Protein AF-A0A1G7NCF3-F1 (afdb_monomer_lite)

Foldseek 3Di:
DPPVVVVVVVVVVVVVVVVVVVVVVCVVVPDPPFKKWFWADKDWFDDPPPPFTKMKTKTFPTPDFADQLKWKDQPQWTFGFHDKAFDQAADPGPRDHDPDDGIIITMTRHHRVVVRVSNPDRVDGMMGIGHNVRPQPPDGSPWDKTKDFDPDQKFAAQPDPPWDWDADFQKIKTKGQIHCPRHVVRVPAGIKIKIFGLWFWKFKFQDAPVCLCVSNDQCRVPGPDARTKIWIDTDPPPVPDPTDIDGHNGDAATWIWGHHHRIIMITRGNDMDIDGPDPPPDDDDDDD

Secondary structure (DSSP, 8-state):
-THHHHHHHHHHHHHHHHHHHHHHHHGGGS-----EEEEEEEEEEPP-SS-S-EEEEEEES-SS---TT-EEEETTEEEEEEEEE--SS--TTT-PPP-STT-EEEEESS-GGGTTTGGG-TTS-EEEEE-GGGS-TT--TTSPPEEEE--SS--B-TT----EEEEETTEEEEEE-B-TTT-GGGTT---EEEEEETB-EEEEE---HHHHHTT-STTTTTSS-TT-EEEEES---GGG--SPPEE-S--B-EEEEEE-SS-EEEEEESEEEEEEP-----------

Organism: NCBI:txid282683

Structure (mmCIF, N/CA/C/O backbone):
data_AF-A0A1G7NCF3-F1
#
_entry.id   AF-A0A1G7NCF3-F1
#
loop_
_atom_site.group_PDB
_atom_site.id
_atom_site.type_symbol
_atom_site.label_atom_id
_atom_site.label_alt_id
_atom_site.label_comp_id
_atom_site.label_asym_id
_atom_site.label_entity_id
_atom_site.label_seq_id
_atom_site.pdbx_PDB_ins_code
_atom_site.Cartn_x
_atom_site.Cartn_y
_atom_site.Cartn_z
_atom_site.occupancy
_atom_site.B_iso_or_equiv
_atom_site.auth_seq_id
_atom_site.auth_comp_id
_atom_site.auth_asym_id
_atom_site.auth_atom_id
_atom_site.pdbx_PDB_model_num
ATOM 1 N N . MET A 1 1 ? -32.215 36.787 10.979 1.00 43.94 1 MET A N 1
ATOM 2 C CA . MET A 1 1 ? -30.735 36.720 11.041 1.00 43.94 1 MET A CA 1
ATOM 3 C C . MET A 1 1 ? -30.129 35.327 10.797 1.00 43.94 1 MET A C 1
ATOM 5 O O . MET A 1 1 ? -28.939 35.265 10.541 1.00 43.94 1 MET A O 1
ATOM 9 N N . LEU A 1 2 ? -30.889 34.220 10.765 1.00 39.19 2 LEU A N 1
ATOM 10 C CA . LEU A 1 2 ? -30.322 32.858 10.625 1.00 39.19 2 LEU A CA 1
ATOM 11 C C . LEU A 1 2 ? -29.989 32.383 9.189 1.00 39.19 2 LEU A C 1
ATOM 13 O O . LEU A 1 2 ? -29.266 31.408 9.030 1.00 39.19 2 LEU A O 1
ATOM 17 N N . ARG A 1 3 ? -30.451 33.065 8.127 1.00 35.56 3 ARG A N 1
ATOM 18 C CA . ARG A 1 3 ? -30.188 32.649 6.726 1.00 35.56 3 ARG A CA 1
ATOM 19 C C . ARG A 1 3 ? -28.856 33.148 6.140 1.00 35.56 3 ARG A C 1
ATOM 21 O O . ARG A 1 3 ? -28.442 32.659 5.093 1.00 35.56 3 ARG A O 1
ATOM 28 N N . GLY A 1 4 ? -28.187 34.103 6.794 1.00 30.59 4 GLY A N 1
ATOM 29 C CA . GLY A 1 4 ? -26.900 34.651 6.336 1.00 30.59 4 GLY A CA 1
ATOM 30 C C . GLY A 1 4 ? -25.704 33.751 6.669 1.00 30.59 4 GLY A C 1
ATOM 31 O O . GLY A 1 4 ? -24.820 33.567 5.838 1.00 30.59 4 GLY A O 1
ATOM 32 N N . ALA A 1 5 ? -25.723 33.114 7.844 1.00 38.53 5 ALA A N 1
ATOM 33 C CA . ALA A 1 5 ? -24.622 32.277 8.325 1.00 38.53 5 ALA A CA 1
ATOM 34 C C . ALA A 1 5 ? -24.473 30.957 7.540 1.00 38.53 5 ALA A C 1
ATOM 36 O O . ALA A 1 5 ? -23.356 30.538 7.245 1.00 38.53 5 ALA A O 1
ATOM 37 N N . GLN A 1 6 ? -25.582 30.333 7.118 1.00 38.56 6 GLN A N 1
ATOM 38 C CA . GLN A 1 6 ? -25.538 29.088 6.332 1.00 38.56 6 GLN A CA 1
ATOM 39 C C . GLN A 1 6 ? -24.968 29.281 4.919 1.00 38.56 6 GLN A C 1
ATOM 41 O O . GLN A 1 6 ? -24.254 28.408 4.432 1.00 38.56 6 GLN A O 1
ATOM 46 N N . LYS A 1 7 ? -25.227 30.423 4.264 1.00 36.12 7 LYS A N 1
ATOM 47 C CA . LYS A 1 7 ? -24.647 30.709 2.940 1.00 36.12 7 LYS A CA 1
ATOM 48 C C . LYS A 1 7 ? -23.144 30.984 3.016 1.00 36.12 7 LYS A C 1
ATOM 50 O O . LYS A 1 7 ? -22.417 30.533 2.136 1.00 36.12 7 LYS A O 1
ATOM 55 N N . SER A 1 8 ? -22.683 31.646 4.079 1.00 35.19 8 SER A N 1
ATOM 56 C CA . SER A 1 8 ? -21.254 31.914 4.289 1.00 35.19 8 SER A CA 1
ATOM 57 C C . SER A 1 8 ? -20.467 30.620 4.523 1.00 35.19 8 SER A C 1
ATOM 59 O O . SER A 1 8 ? -19.478 30.378 3.839 1.00 35.19 8 SER A O 1
ATOM 61 N N . ALA A 1 9 ? -20.974 29.718 5.372 1.00 41.31 9 ALA A N 1
ATOM 62 C CA . ALA A 1 9 ? -20.328 28.430 5.646 1.00 41.31 9 ALA A CA 1
ATOM 63 C C . ALA A 1 9 ? -20.269 27.495 4.418 1.00 41.31 9 ALA A C 1
ATOM 65 O O . ALA A 1 9 ? -19.329 26.715 4.262 1.00 41.31 9 ALA A O 1
ATOM 66 N N . MET A 1 10 ? -21.260 27.570 3.521 1.00 31.89 10 MET A N 1
ATOM 67 C CA . MET A 1 10 ? -21.311 26.753 2.301 1.00 31.89 10 MET A CA 1
ATOM 68 C C . MET A 1 10 ? -20.373 27.286 1.200 1.00 31.89 10 MET A C 1
ATOM 70 O O . MET A 1 10 ? -19.747 26.498 0.485 1.00 31.89 10 MET A O 1
ATOM 74 N N . MET A 1 11 ? -20.212 28.613 1.100 1.00 28.92 11 MET A N 1
ATOM 75 C CA . MET A 1 11 ? -19.228 29.253 0.212 1.00 28.92 11 MET A CA 1
ATOM 76 C C . MET A 1 11 ? -17.787 29.035 0.687 1.00 28.92 11 MET A C 1
ATOM 78 O O . MET A 1 11 ? -16.897 28.839 -0.138 1.00 28.92 11 MET A O 1
ATOM 82 N N . GLU A 1 12 ? -17.559 29.010 1.998 1.00 31.75 12 GLU A N 1
ATOM 83 C CA . GLU A 1 12 ? -16.240 28.790 2.597 1.00 31.75 12 GLU A CA 1
ATOM 84 C C . GLU A 1 12 ? -15.793 27.322 2.482 1.00 31.75 12 GLU A C 1
ATOM 86 O O . GLU A 1 12 ? -14.661 27.054 2.079 1.00 31.75 12 GLU A O 1
ATOM 91 N N . LYS A 1 13 ? -16.712 26.355 2.655 1.00 38.84 13 LYS A N 1
ATOM 92 C CA . LYS A 1 13 ? -16.463 24.937 2.318 1.00 38.84 13 LYS A CA 1
ATOM 93 C C . LYS A 1 13 ? -16.136 24.725 0.839 1.00 38.84 13 LYS A C 1
ATOM 95 O O . LYS A 1 13 ? -15.243 23.943 0.524 1.00 38.84 13 LYS A O 1
ATOM 100 N N . SER A 1 14 ? -16.834 25.419 -0.061 1.00 32.19 14 SER A N 1
ATOM 101 C CA . SER A 1 14 ? -16.606 25.293 -1.509 1.00 32.19 14 SER A CA 1
ATOM 102 C C . SER A 1 14 ? -15.279 25.925 -1.943 1.00 32.19 14 SER A C 1
ATOM 104 O O . SER A 1 14 ? -14.591 25.375 -2.799 1.00 32.19 14 SER A O 1
ATOM 106 N N . ARG A 1 15 ? -14.875 27.040 -1.315 1.00 30.92 15 ARG A N 1
ATOM 107 C CA . ARG A 1 15 ? -13.564 27.668 -1.537 1.00 30.92 15 ARG A CA 1
ATOM 108 C C . ARG A 1 15 ? -12.417 26.809 -1.009 1.00 30.92 15 ARG A C 1
ATOM 110 O O . ARG A 1 15 ? -11.453 26.613 -1.739 1.00 30.92 15 ARG A O 1
ATOM 117 N N . ASN A 1 16 ? -12.549 26.219 0.179 1.00 36.06 16 ASN A N 1
ATOM 118 C CA . ASN A 1 16 ? -11.533 25.304 0.710 1.00 36.06 16 ASN A CA 1
ATOM 119 C C . ASN A 1 16 ? -11.438 23.996 -0.097 1.00 36.06 16 ASN A C 1
ATOM 121 O O . ASN A 1 16 ? -10.342 23.468 -0.255 1.00 36.06 16 ASN A O 1
ATOM 125 N N . CYS A 1 17 ? -12.545 23.511 -0.681 1.00 33.38 17 CYS A N 1
ATOM 126 C CA . CYS A 1 17 ? -12.510 22.387 -1.626 1.00 33.38 17 CYS A CA 1
ATOM 127 C C . CYS A 1 17 ? -11.769 22.740 -2.921 1.00 33.38 17 CYS A C 1
ATOM 129 O O . CYS A 1 17 ? -10.953 21.944 -3.374 1.00 33.38 17 CYS A O 1
ATOM 131 N N . LEU A 1 18 ? -12.011 23.926 -3.497 1.00 28.83 18 LEU A N 1
ATOM 132 C CA . LEU A 1 18 ? -11.279 24.365 -4.688 1.00 28.83 18 LEU A CA 1
ATOM 133 C C . LEU A 1 18 ? -9.786 24.533 -4.397 1.00 28.83 18 LEU A C 1
ATOM 135 O O . LEU A 1 18 ? -8.981 24.081 -5.194 1.00 28.83 18 LEU A O 1
ATOM 139 N N . PHE A 1 19 ? -9.411 25.122 -3.259 1.00 30.42 19 PHE A N 1
ATOM 140 C CA . PHE A 1 19 ? -8.004 25.299 -2.883 1.00 30.42 19 PHE A CA 1
ATOM 141 C C . PHE A 1 19 ? -7.287 23.976 -2.579 1.00 30.42 19 PHE A C 1
ATOM 143 O O . PHE A 1 19 ? -6.120 23.841 -2.923 1.00 30.42 19 PHE A O 1
ATOM 150 N N . SER A 1 20 ? -7.971 22.987 -1.995 1.00 37.62 20 SER A N 1
ATOM 151 C CA . SER A 1 20 ? -7.401 21.654 -1.749 1.00 37.62 20 SER A CA 1
ATOM 152 C C . SER A 1 20 ? -7.240 20.845 -3.041 1.00 37.62 20 SER A C 1
ATOM 154 O O . SER A 1 20 ? -6.200 20.221 -3.237 1.00 37.62 20 SER A O 1
ATOM 156 N N . TRP A 1 21 ? -8.203 20.925 -3.967 1.00 33.28 21 TRP A N 1
ATOM 157 C CA . TRP A 1 21 ? -8.067 20.315 -5.295 1.00 33.28 21 TRP A CA 1
ATOM 158 C C . TRP A 1 21 ? -6.940 20.983 -6.092 1.00 33.28 21 TRP A C 1
ATOM 160 O O . TRP A 1 21 ? -6.072 20.295 -6.621 1.00 33.28 21 TRP A O 1
ATOM 170 N N . LEU A 1 22 ? -6.880 22.321 -6.073 1.00 27.12 22 LEU A N 1
ATOM 171 C CA . LEU A 1 22 ? -5.817 23.083 -6.724 1.00 27.12 22 LEU A CA 1
ATOM 172 C C . LEU A 1 22 ? -4.447 22.828 -6.081 1.00 27.12 22 LEU A C 1
ATOM 174 O O . LEU A 1 22 ? -3.469 22.809 -6.801 1.00 27.12 22 LEU A O 1
ATOM 178 N N . ALA A 1 23 ? -4.333 22.589 -4.772 1.00 32.31 23 ALA A N 1
ATOM 179 C CA . ALA A 1 23 ? -3.052 22.271 -4.128 1.00 32.31 23 ALA A CA 1
ATOM 180 C C . ALA A 1 23 ? -2.526 20.873 -4.509 1.00 32.31 23 ALA A C 1
ATOM 182 O O . ALA A 1 23 ? -1.333 20.723 -4.770 1.00 32.31 23 ALA A O 1
ATOM 183 N N . VAL A 1 24 ? -3.416 19.879 -4.643 1.00 35.50 24 VAL A N 1
ATOM 184 C CA . VAL A 1 24 ? -3.085 18.544 -5.188 1.00 35.50 24 VAL A CA 1
ATOM 185 C C . VAL A 1 24 ? -2.716 18.620 -6.677 1.00 35.50 24 VAL A C 1
ATOM 187 O O . VAL A 1 24 ? -1.961 17.791 -7.187 1.00 35.50 24 VAL A O 1
ATOM 190 N N . GLU A 1 25 ? -3.221 19.619 -7.399 1.00 29.97 25 GLU A N 1
ATOM 191 C CA . GLU A 1 25 ? -2.912 19.839 -8.814 1.00 29.97 25 GLU A CA 1
ATOM 192 C C . GLU A 1 25 ? -1.689 20.743 -9.044 1.00 29.97 25 GLU A C 1
ATOM 194 O O . GLU A 1 25 ? -0.954 20.541 -10.007 1.00 29.97 25 GLU A O 1
ATOM 199 N N . ILE A 1 26 ? -1.409 21.681 -8.136 1.00 31.44 26 ILE A N 1
ATOM 200 C CA . ILE A 1 26 ? -0.276 22.615 -8.189 1.00 31.44 26 ILE A CA 1
ATOM 201 C C . ILE A 1 26 ? 1.004 21.963 -7.646 1.00 31.44 26 ILE A C 1
ATOM 203 O O . ILE A 1 26 ? 2.079 22.259 -8.166 1.00 31.44 26 ILE A O 1
ATOM 207 N N . SER A 1 27 ? 0.939 21.007 -6.705 1.00 34.53 27 SER A N 1
ATOM 208 C CA . SER A 1 27 ? 2.134 20.228 -6.316 1.00 34.53 27 SER A CA 1
ATOM 209 C C . SER A 1 27 ? 2.617 19.281 -7.428 1.00 34.53 27 SER A C 1
ATOM 211 O O . SER A 1 27 ? 3.794 18.928 -7.478 1.00 34.53 27 SER A O 1
ATOM 213 N N . LYS A 1 28 ? 1.765 18.968 -8.420 1.00 39.03 28 LYS A N 1
ATOM 214 C CA . LYS A 1 28 ? 2.183 18.329 -9.685 1.00 39.03 28 LYS A CA 1
ATOM 215 C C . LYS A 1 28 ? 2.996 19.271 -10.591 1.00 39.03 28 LYS A C 1
ATOM 217 O O . LYS A 1 28 ? 3.478 18.824 -11.630 1.00 39.03 28 LYS A O 1
ATOM 222 N N . GLY A 1 29 ? 3.129 20.550 -10.232 1.00 25.66 29 GLY A N 1
ATOM 223 C CA . GLY A 1 29 ? 3.719 21.618 -11.042 1.00 25.66 29 GLY A CA 1
ATOM 224 C C . GLY A 1 29 ? 5.241 21.778 -10.954 1.00 25.66 29 GLY A C 1
ATOM 225 O O . GLY A 1 29 ? 5.806 22.444 -11.813 1.00 25.66 29 GLY A O 1
ATOM 226 N N . SER A 1 30 ? 5.920 21.129 -10.003 1.00 31.22 30 SER A N 1
ATOM 227 C CA . SER A 1 30 ? 7.396 21.071 -9.951 1.00 31.22 30 SER A CA 1
ATOM 228 C C . SER A 1 30 ? 7.899 19.674 -10.314 1.00 31.22 30 SER A C 1
ATOM 230 O O . SER A 1 30 ? 8.674 19.054 -9.594 1.00 31.22 30 SER A O 1
ATOM 232 N N . ARG A 1 31 ? 7.411 19.137 -11.435 1.00 44.91 31 ARG A N 1
ATOM 233 C CA . ARG A 1 31 ? 7.888 17.870 -11.992 1.00 44.91 31 ARG A CA 1
ATOM 234 C C . ARG A 1 31 ? 9.162 18.120 -12.797 1.00 44.91 31 ARG A C 1
ATOM 236 O O . ARG A 1 31 ? 9.086 18.633 -13.909 1.00 44.91 31 ARG A O 1
ATOM 243 N N . MET A 1 32 ? 10.307 17.620 -12.329 1.00 43.03 32 MET A N 1
ATOM 244 C CA . MET A 1 32 ? 11.139 16.882 -13.285 1.00 43.03 32 MET A CA 1
ATOM 245 C C . MET A 1 32 ? 10.225 15.786 -13.829 1.00 43.03 32 MET A C 1
ATOM 247 O O . MET A 1 32 ? 9.686 15.000 -13.054 1.00 43.03 32 MET A O 1
ATOM 251 N N . HIS A 1 33 ? 9.892 15.848 -15.117 1.00 58.00 33 HIS A N 1
ATOM 252 C CA . HIS A 1 33 ? 8.899 14.958 -15.706 1.00 58.00 33 HIS A CA 1
ATOM 253 C C . HIS A 1 33 ? 9.302 13.505 -15.465 1.00 58.00 33 HIS A C 1
ATOM 255 O O . HIS A 1 33 ? 10.274 13.038 -16.054 1.00 58.00 33 HIS A O 1
ATOM 261 N N . GLU A 1 34 ? 8.542 12.817 -14.608 1.00 68.56 34 GLU A N 1
ATOM 262 C CA . GLU A 1 34 ? 8.751 11.403 -14.322 1.00 68.56 34 GLU A CA 1
ATOM 263 C C . GLU A 1 34 ? 8.826 10.630 -15.651 1.00 68.56 34 GLU A C 1
ATOM 265 O O . GLU A 1 34 ? 7.978 10.846 -16.539 1.00 68.56 34 GLU A O 1
ATOM 270 N N . PRO A 1 35 ? 9.867 9.800 -15.842 1.00 81.94 35 PRO A N 1
ATOM 271 C CA . PRO A 1 35 ? 10.015 8.996 -17.040 1.00 81.94 35 PRO A CA 1
ATOM 272 C C . PRO A 1 35 ? 8.762 8.161 -17.280 1.00 81.94 35 PRO A C 1
ATOM 274 O O . PRO A 1 35 ? 8.239 7.537 -16.358 1.00 81.94 35 PRO A O 1
ATOM 277 N N . LYS A 1 36 ? 8.262 8.169 -18.515 1.00 85.12 36 LYS A N 1
ATOM 278 C CA . LYS A 1 36 ? 7.046 7.446 -18.879 1.00 85.12 36 LYS A CA 1
ATOM 279 C C . LYS A 1 36 ? 7.107 6.895 -20.291 1.00 85.12 36 LYS A C 1
ATOM 281 O O . LYS A 1 36 ? 7.799 7.439 -21.150 1.00 85.12 36 LYS A O 1
ATOM 286 N N . GLY A 1 37 ? 6.327 5.853 -20.529 1.00 84.31 37 GLY A N 1
ATOM 287 C CA . GLY A 1 37 ? 6.160 5.203 -21.822 1.00 84.31 37 GLY A CA 1
ATOM 288 C C . GLY A 1 37 ? 4.806 4.528 -21.905 1.00 84.31 37 GLY A C 1
ATOM 289 O O . GLY A 1 37 ? 4.140 4.342 -20.891 1.00 84.31 37 GLY A O 1
ATOM 290 N N . ARG A 1 38 ? 4.383 4.159 -23.105 1.00 83.94 38 ARG A N 1
ATOM 291 C CA . ARG A 1 38 ? 3.155 3.405 -23.317 1.00 83.94 38 ARG A CA 1
ATOM 292 C C . ARG A 1 38 ? 3.487 1.924 -23.467 1.00 83.94 38 ARG A C 1
ATOM 294 O O . ARG A 1 38 ? 4.233 1.530 -24.354 1.00 83.94 38 ARG A O 1
ATOM 301 N N . LEU A 1 39 ? 2.922 1.105 -22.591 1.00 84.75 39 LEU A N 1
ATOM 302 C CA . LEU A 1 39 ? 2.973 -0.347 -22.659 1.00 84.75 39 LEU A CA 1
ATOM 303 C C . LEU A 1 39 ? 2.049 -0.834 -23.783 1.00 84.75 39 LEU A C 1
ATOM 305 O O . LEU A 1 39 ? 0.881 -0.463 -23.856 1.00 84.75 39 LEU A O 1
ATOM 309 N N . THR A 1 40 ? 2.598 -1.639 -24.682 1.00 78.00 40 THR A N 1
ATOM 310 C CA . THR A 1 40 ? 1.921 -2.093 -25.907 1.00 78.00 40 THR A CA 1
ATOM 311 C C . THR A 1 40 ? 1.650 -3.587 -25.896 1.00 78.00 40 THR A C 1
ATOM 313 O O . THR A 1 40 ? 0.602 -4.009 -26.374 1.00 78.00 40 THR A O 1
ATOM 316 N N . ASP A 1 41 ? 2.559 -4.378 -25.326 1.00 76.94 41 ASP A N 1
ATOM 317 C CA . ASP A 1 41 ? 2.433 -5.832 -25.269 1.00 76.94 41 ASP A CA 1
ATOM 318 C C . ASP A 1 41 ? 3.282 -6.438 -24.141 1.00 76.94 41 ASP A C 1
ATOM 320 O O . ASP A 1 41 ? 4.185 -5.782 -23.608 1.00 76.94 41 ASP A O 1
ATOM 324 N N . ILE A 1 42 ? 2.985 -7.687 -23.772 1.00 81.62 42 ILE A N 1
ATOM 325 C CA . ILE A 1 42 ? 3.700 -8.450 -22.745 1.00 81.62 42 ILE A CA 1
ATOM 326 C C . ILE A 1 42 ? 3.875 -9.903 -23.191 1.00 81.62 42 ILE A C 1
ATOM 328 O O . ILE A 1 42 ? 2.900 -10.620 -23.425 1.00 81.62 42 ILE A O 1
ATOM 332 N N . PHE A 1 43 ? 5.119 -10.376 -23.198 1.00 79.44 43 PHE A N 1
ATOM 333 C CA . PHE A 1 43 ? 5.481 -11.735 -23.598 1.00 79.44 43 PHE A CA 1
ATOM 334 C C . PHE A 1 43 ? 6.175 -12.494 -22.471 1.00 79.44 43 PHE A C 1
ATOM 336 O O . PHE A 1 43 ? 6.865 -11.904 -21.647 1.00 79.44 43 PHE A O 1
ATOM 343 N N . SER A 1 44 ? 6.029 -13.817 -22.464 1.00 79.44 44 SER A N 1
ATOM 344 C CA . SER A 1 44 ? 6.836 -14.713 -21.633 1.00 79.44 44 SER A CA 1
ATOM 345 C C . SER A 1 44 ? 8.096 -15.119 -22.387 1.00 79.44 44 SER A C 1
ATOM 347 O O . SER A 1 44 ? 7.989 -15.562 -23.534 1.00 79.44 44 SER A O 1
ATOM 349 N N . LEU A 1 45 ? 9.258 -15.048 -21.743 1.00 71.75 45 LEU A N 1
ATOM 350 C CA . LEU A 1 45 ? 10.461 -15.699 -22.250 1.00 71.75 45 LEU A CA 1
ATOM 351 C C . LEU A 1 45 ? 10.607 -17.114 -21.684 1.00 71.75 45 LEU A C 1
ATOM 353 O O . LEU A 1 45 ? 10.158 -17.385 -20.565 1.00 71.75 45 LEU A O 1
ATOM 357 N N . PRO A 1 46 ? 11.234 -18.032 -22.442 1.00 65.06 46 PRO A N 1
ATOM 358 C CA . PRO A 1 46 ? 11.689 -19.297 -21.889 1.00 65.06 46 PRO A CA 1
ATOM 359 C C . PRO A 1 46 ? 12.654 -19.017 -20.736 1.00 65.06 46 PRO A C 1
ATOM 361 O O . PRO A 1 46 ? 13.496 -18.131 -20.839 1.00 65.06 46 PRO A O 1
ATOM 364 N N . ASN A 1 47 ? 12.528 -19.781 -19.654 1.00 62.41 47 ASN A N 1
ATOM 365 C CA . ASN A 1 47 ? 13.398 -19.663 -18.488 1.00 62.41 47 ASN A CA 1
ATOM 366 C C . ASN A 1 47 ? 14.865 -19.832 -18.933 1.00 62.41 47 ASN A C 1
ATOM 368 O O . ASN A 1 47 ? 15.204 -20.847 -19.542 1.00 62.41 47 ASN A O 1
ATOM 372 N N . ASP A 1 48 ? 15.725 -18.857 -18.647 1.00 59.38 48 ASP A N 1
ATOM 373 C CA . ASP A 1 48 ? 17.133 -18.817 -19.084 1.00 59.38 48 ASP A CA 1
ATOM 374 C C . ASP A 1 48 ? 18.053 -19.778 -18.301 1.00 59.38 48 ASP A C 1
ATOM 376 O O . ASP A 1 48 ? 19.277 -19.707 -18.388 1.00 59.38 48 ASP A O 1
ATOM 380 N N . GLY A 1 49 ? 17.463 -20.696 -17.531 1.00 55.56 49 GLY A N 1
ATOM 381 C CA . GLY A 1 49 ? 18.164 -21.604 -16.628 1.00 55.56 49 GLY A CA 1
ATOM 382 C C . GLY A 1 49 ? 18.356 -21.045 -15.215 1.00 55.56 49 GLY A C 1
ATOM 383 O O . GLY A 1 49 ? 18.752 -21.808 -14.337 1.00 55.56 49 GLY A O 1
ATOM 384 N N . SER A 1 50 ? 18.023 -19.770 -14.960 1.00 59.72 50 SER A N 1
ATOM 385 C CA . SER A 1 50 ? 18.047 -19.170 -13.613 1.00 59.72 50 SER A CA 1
ATOM 386 C C . SER A 1 50 ? 16.888 -19.621 -12.717 1.00 59.72 50 SER A C 1
ATOM 388 O O . SER A 1 50 ? 16.929 -19.433 -11.501 1.00 59.72 50 SER A O 1
ATOM 390 N N . GLY A 1 51 ? 15.837 -20.210 -13.296 1.00 59.97 51 GLY A N 1
ATOM 391 C CA . GLY A 1 51 ? 14.637 -20.617 -12.570 1.00 59.97 51 GLY A CA 1
ATOM 392 C C . GLY A 1 51 ? 13.640 -19.476 -12.344 1.00 59.97 51 GLY A C 1
ATOM 393 O O . GLY A 1 51 ? 12.500 -19.762 -11.978 1.00 59.97 51 GLY A O 1
ATOM 394 N N . GLN A 1 52 ? 14.008 -18.221 -12.618 1.00 61.00 52 GLN A N 1
ATOM 395 C CA . GLN A 1 52 ? 13.132 -17.063 -12.443 1.00 61.00 52 GLN A CA 1
ATOM 396 C C . GLN A 1 52 ? 12.214 -16.872 -13.661 1.00 61.00 52 GLN A C 1
ATOM 398 O O . GLN A 1 52 ? 12.667 -16.965 -14.803 1.00 61.00 52 GLN A O 1
ATOM 403 N N . PRO A 1 53 ? 10.912 -16.609 -13.460 1.00 64.81 53 PRO A N 1
ATOM 404 C CA . PRO A 1 53 ? 10.020 -16.314 -14.567 1.00 64.81 53 PRO A CA 1
ATOM 405 C C . PRO A 1 53 ? 10.417 -14.984 -15.216 1.00 64.81 53 PRO A C 1
ATOM 407 O O . PRO A 1 53 ? 10.545 -13.972 -14.537 1.00 64.81 53 PRO A O 1
ATOM 410 N N . GLN A 1 54 ? 10.582 -14.987 -16.536 1.00 78.19 54 GLN A N 1
ATOM 411 C CA . GLN A 1 54 ? 11.005 -13.818 -17.299 1.00 78.19 54 GLN A CA 1
ATOM 412 C C . GLN A 1 54 ? 9.871 -13.319 -18.191 1.00 78.19 54 GLN A C 1
ATOM 414 O O . GLN A 1 54 ? 9.340 -14.061 -19.022 1.00 78.19 54 GLN A O 1
ATOM 419 N N . SER A 1 55 ? 9.508 -12.048 -18.030 1.00 82.44 55 SER A N 1
ATOM 420 C CA . SER A 1 55 ? 8.516 -11.373 -18.866 1.00 82.44 55 SER A CA 1
ATOM 421 C C . SER A 1 55 ? 9.133 -10.187 -19.590 1.00 82.44 55 SER A C 1
ATOM 423 O O . SER A 1 55 ? 9.878 -9.407 -19.003 1.00 82.44 55 SER A O 1
ATOM 425 N N . VAL A 1 56 ? 8.786 -10.023 -20.863 1.00 82.19 56 VAL A N 1
ATOM 426 C CA . VAL A 1 56 ? 9.184 -8.881 -21.686 1.00 82.19 56 VAL A CA 1
ATOM 427 C C . VAL A 1 56 ? 8.001 -7.945 -21.836 1.00 82.19 56 VAL A C 1
ATOM 429 O O . VAL A 1 56 ? 6.950 -8.353 -22.324 1.00 82.19 56 VAL A O 1
ATOM 432 N N . LEU A 1 57 ? 8.187 -6.692 -21.441 1.00 83.94 57 LEU A N 1
ATOM 433 C CA . LEU A 1 57 ? 7.239 -5.605 -21.620 1.00 83.94 57 LEU A CA 1
ATOM 434 C C . LEU A 1 57 ? 7.683 -4.761 -22.813 1.00 83.94 57 LEU A C 1
ATOM 436 O O . LEU A 1 57 ? 8.812 -4.268 -22.857 1.00 83.94 57 LEU A O 1
ATOM 440 N N . MET A 1 58 ? 6.784 -4.583 -23.775 1.00 82.88 58 MET A N 1
ATOM 441 C CA . MET A 1 58 ? 7.015 -3.741 -24.943 1.00 82.88 58 MET A CA 1
ATOM 442 C C . MET A 1 58 ? 6.556 -2.319 -24.667 1.00 82.88 58 MET A C 1
ATOM 444 O O . MET A 1 58 ? 5.362 -2.087 -24.470 1.00 82.88 58 MET A O 1
ATOM 448 N N . LEU A 1 59 ? 7.481 -1.363 -24.692 1.00 82.25 59 LEU A N 1
ATOM 449 C CA . LEU A 1 59 ? 7.176 0.045 -24.450 1.00 82.25 59 LEU A CA 1
ATOM 450 C C . LEU A 1 59 ? 7.426 0.881 -25.705 1.00 82.25 59 LEU A C 1
ATOM 452 O O . LEU A 1 59 ? 8.447 0.707 -26.362 1.00 82.25 59 LEU A O 1
ATOM 456 N N . ASP A 1 60 ? 6.540 1.827 -26.000 1.00 78.94 60 ASP A N 1
ATOM 457 C CA . ASP A 1 60 ? 6.735 2.866 -27.013 1.00 78.94 60 ASP A CA 1
ATOM 458 C C . ASP A 1 60 ? 6.401 4.260 -26.451 1.00 78.94 60 ASP A C 1
ATOM 460 O O . ASP A 1 60 ? 6.146 4.416 -25.256 1.00 78.94 60 ASP A O 1
ATOM 464 N N . GLN A 1 61 ? 6.473 5.305 -27.286 1.00 76.94 61 GLN A N 1
ATOM 465 C CA . GLN A 1 61 ? 6.154 6.693 -26.894 1.00 76.94 61 GLN A CA 1
ATOM 466 C C . GLN A 1 61 ? 6.861 7.155 -25.604 1.00 76.94 61 GLN A C 1
ATOM 468 O O . GLN A 1 61 ? 6.278 7.804 -24.734 1.00 76.94 61 GLN A O 1
ATOM 473 N N . LEU A 1 62 ? 8.134 6.786 -25.485 1.00 76.12 62 LEU A N 1
ATOM 474 C CA . LEU A 1 62 ? 8.962 7.022 -24.313 1.00 76.12 62 LEU A CA 1
ATOM 475 C C . LEU A 1 62 ? 9.338 8.504 -24.166 1.00 76.12 62 LEU A C 1
ATOM 477 O O . LEU A 1 62 ? 9.750 9.137 -25.138 1.00 76.12 62 LEU A O 1
ATOM 481 N N . THR A 1 63 ? 9.285 9.044 -22.947 1.00 79.25 63 THR A N 1
ATOM 482 C CA . THR A 1 63 ? 9.903 10.347 -22.631 1.00 79.25 63 THR A CA 1
ATOM 483 C C . THR A 1 63 ? 11.395 10.224 -22.339 1.00 79.25 63 THR A C 1
ATOM 485 O O . THR A 1 63 ? 12.144 11.156 -22.610 1.00 79.25 63 THR A O 1
ATOM 488 N N . HIS A 1 64 ? 11.827 9.073 -21.821 1.00 79.31 64 HIS A N 1
ATOM 489 C CA . HIS A 1 64 ? 13.223 8.725 -21.551 1.00 79.31 64 HIS A CA 1
ATOM 490 C C . HIS A 1 64 ? 13.440 7.241 -21.858 1.00 79.31 64 HIS A C 1
ATOM 492 O O . HIS A 1 64 ? 12.479 6.487 -21.969 1.00 79.31 64 HIS A O 1
ATOM 498 N N . VAL A 1 65 ? 14.685 6.786 -21.985 1.00 78.62 65 VAL A N 1
ATOM 499 C CA . VAL A 1 65 ? 14.959 5.353 -22.160 1.00 78.62 65 VAL A CA 1
ATOM 500 C C . VAL A 1 65 ? 15.367 4.763 -20.809 1.00 78.62 65 VAL A C 1
ATOM 502 O O . VAL A 1 65 ? 16.375 5.225 -20.270 1.00 78.62 65 VAL A O 1
ATOM 505 N N . PRO A 1 66 ? 14.644 3.763 -20.267 1.00 81.38 66 PRO A N 1
ATOM 506 C CA . PRO A 1 66 ? 15.029 3.118 -19.019 1.00 81.38 66 PRO A CA 1
ATOM 507 C C . PRO A 1 66 ? 16.408 2.454 -19.132 1.00 81.38 66 PRO A C 1
ATOM 509 O O . PRO A 1 66 ? 16.892 2.123 -20.228 1.00 81.38 66 PRO A O 1
ATOM 512 N N . VAL A 1 67 ? 17.055 2.268 -17.988 1.00 79.94 67 VAL A N 1
ATOM 513 C CA . VAL A 1 67 ? 18.305 1.516 -17.831 1.00 79.94 67 VAL A CA 1
ATOM 514 C C . VAL A 1 67 ? 18.100 0.304 -16.923 1.00 79.94 67 VAL A C 1
ATOM 516 O O . VAL A 1 67 ? 17.086 0.166 -16.245 1.00 79.94 67 VAL A O 1
ATOM 519 N N . ILE A 1 68 ? 19.067 -0.612 -16.945 1.00 79.38 68 ILE A N 1
ATOM 520 C CA . ILE A 1 68 ? 19.069 -1.788 -16.071 1.00 79.38 68 ILE A CA 1
ATOM 521 C C . ILE A 1 68 ? 19.073 -1.331 -14.608 1.00 79.38 68 ILE A C 1
ATOM 523 O O . ILE A 1 68 ? 19.888 -0.494 -14.214 1.00 79.38 68 ILE A O 1
ATOM 527 N N . GLY A 1 69 ? 18.171 -1.909 -13.817 1.00 71.25 69 GLY A N 1
ATOM 528 C CA . GLY A 1 69 ? 17.948 -1.579 -12.416 1.00 71.25 69 GLY A CA 1
ATOM 529 C C . GLY A 1 69 ? 16.999 -0.403 -12.170 1.00 71.25 69 GLY A C 1
ATOM 530 O O . GLY A 1 69 ? 16.728 -0.097 -11.013 1.00 71.25 69 GLY A O 1
ATOM 531 N N . ASP A 1 70 ? 16.473 0.251 -13.208 1.00 80.81 70 ASP A N 1
ATOM 532 C CA . ASP A 1 70 ? 15.324 1.141 -13.027 1.00 80.81 70 ASP A CA 1
ATOM 533 C C . ASP A 1 70 ? 14.102 0.335 -12.563 1.00 80.81 70 ASP A C 1
ATOM 535 O O . ASP A 1 70 ? 13.977 -0.861 -12.845 1.00 80.81 70 ASP A O 1
ATOM 539 N N . VAL A 1 71 ? 13.179 0.993 -11.864 1.00 82.75 71 VAL A N 1
ATOM 540 C CA . VAL A 1 71 ? 11.970 0.352 -11.333 1.00 82.75 71 VAL A CA 1
ATOM 541 C C . VAL A 1 71 ? 10.764 0.822 -12.114 1.00 82.75 71 VAL A C 1
ATOM 543 O O . VAL A 1 71 ? 10.342 1.971 -11.990 1.00 82.75 71 VAL A O 1
ATOM 546 N N . LEU A 1 72 ? 10.209 -0.078 -12.919 1.00 83.69 72 LEU A N 1
ATOM 547 C CA . LEU A 1 72 ? 9.005 0.161 -13.694 1.00 83.69 72 LEU A CA 1
ATOM 548 C C . LEU A 1 72 ? 7.776 0.035 -12.795 1.00 83.69 72 LEU A C 1
ATOM 550 O O . LEU A 1 72 ? 7.528 -1.017 -12.207 1.00 83.69 72 LEU A O 1
ATOM 554 N N . GLN A 1 73 ? 6.993 1.101 -12.719 1.00 78.44 73 GLN A N 1
ATOM 555 C CA . GLN A 1 73 ? 5.716 1.130 -12.030 1.00 78.44 73 GLN A CA 1
ATOM 556 C C . GLN A 1 73 ? 4.611 0.833 -13.043 1.00 78.44 73 GLN A C 1
ATOM 558 O O . GLN A 1 73 ? 4.338 1.615 -13.960 1.00 78.44 73 GLN A O 1
ATOM 563 N N . VAL A 1 74 ? 3.992 -0.338 -12.899 1.00 76.62 74 VAL A N 1
ATOM 564 C CA . VAL A 1 74 ? 2.886 -0.780 -13.753 1.00 76.62 74 VAL A CA 1
ATOM 565 C C . VAL A 1 74 ? 1.704 -1.121 -12.862 1.00 76.62 74 VAL A C 1
ATOM 567 O O . VAL A 1 74 ? 1.746 -2.102 -12.121 1.00 76.62 74 VAL A O 1
ATOM 570 N N . ALA A 1 75 ? 0.643 -0.317 -12.960 1.00 72.00 75 ALA A N 1
ATOM 571 C CA . ALA A 1 75 ? -0.499 -0.374 -12.050 1.00 72.00 75 ALA A CA 1
ATOM 572 C C . ALA A 1 75 ? -0.049 -0.264 -10.579 1.00 72.00 75 ALA A C 1
ATOM 574 O O . ALA A 1 75 ? 0.534 0.744 -10.196 1.00 72.00 75 ALA A O 1
ATOM 575 N N . ASP A 1 76 ? -0.307 -1.284 -9.768 1.00 66.25 76 ASP A N 1
ATOM 576 C CA . ASP A 1 76 ? 0.030 -1.370 -8.347 1.00 66.25 76 ASP A CA 1
ATOM 577 C C . ASP A 1 76 ? 1.384 -2.053 -8.076 1.00 66.25 76 ASP A C 1
ATOM 579 O O . ASP A 1 76 ? 1.753 -2.263 -6.924 1.00 66.25 76 ASP A O 1
ATOM 583 N N . ARG A 1 77 ? 2.154 -2.383 -9.123 1.00 72.38 77 ARG A N 1
ATOM 584 C CA . ARG A 1 77 ? 3.375 -3.192 -9.013 1.00 72.38 77 ARG A CA 1
ATOM 585 C C . ARG A 1 77 ? 4.636 -2.416 -9.362 1.00 72.38 77 ARG A C 1
ATOM 587 O O . ARG A 1 77 ? 4.674 -1.682 -10.347 1.00 72.38 77 ARG A O 1
ATOM 594 N N . ASN A 1 78 ? 5.696 -2.700 -8.610 1.00 78.25 78 ASN A N 1
ATOM 595 C CA . ASN A 1 78 ? 7.065 -2.309 -8.929 1.00 78.25 78 ASN A CA 1
ATOM 596 C C . ASN A 1 78 ? 7.790 -3.494 -9.570 1.00 78.25 78 ASN A C 1
ATOM 598 O O . ASN A 1 78 ? 7.875 -4.564 -8.968 1.00 78.25 78 ASN A O 1
ATOM 602 N N . LEU A 1 79 ? 8.311 -3.303 -10.778 1.00 81.19 79 LEU A N 1
ATOM 603 C CA . LEU A 1 79 ? 9.029 -4.319 -11.538 1.00 81.19 79 LEU A CA 1
ATOM 604 C C . LEU A 1 79 ? 10.461 -3.832 -11.763 1.00 81.19 79 LEU A C 1
ATOM 606 O O . LEU A 1 79 ? 10.679 -2.817 -12.425 1.00 81.19 79 LEU A O 1
ATOM 610 N N . SER A 1 80 ? 11.437 -4.552 -11.216 1.00 81.25 80 SER A N 1
ATOM 611 C CA . SER A 1 80 ? 12.847 -4.254 -11.467 1.00 81.25 80 SER A CA 1
ATOM 612 C C . SER A 1 80 ? 13.212 -4.610 -12.905 1.00 81.25 80 SER A C 1
ATOM 614 O O . SER A 1 80 ? 12.930 -5.718 -13.376 1.00 81.25 80 SER A O 1
ATOM 616 N N . ILE A 1 81 ? 13.814 -3.658 -13.616 1.00 82.88 81 ILE A N 1
ATOM 617 C CA . ILE A 1 81 ? 14.246 -3.845 -14.997 1.00 82.88 81 ILE A CA 1
ATOM 618 C C . ILE A 1 81 ? 15.557 -4.632 -15.010 1.00 82.88 81 ILE A C 1
ATOM 620 O O . ILE A 1 81 ? 16.626 -4.102 -14.708 1.00 82.88 81 ILE A O 1
ATOM 624 N N . ALA A 1 82 ? 15.480 -5.895 -15.421 1.00 78.38 82 ALA A N 1
ATOM 625 C CA . ALA A 1 82 ? 16.632 -6.782 -15.540 1.00 78.38 82 ALA A CA 1
ATOM 626 C C . ALA A 1 82 ? 17.450 -6.500 -16.811 1.00 78.38 82 ALA A C 1
ATOM 628 O O . ALA A 1 82 ? 18.675 -6.600 -16.809 1.00 78.38 82 ALA A O 1
ATOM 629 N N . GLN A 1 83 ? 16.782 -6.127 -17.907 1.00 78.31 83 GLN A N 1
ATOM 630 C CA . GLN A 1 83 ? 17.437 -5.848 -19.185 1.00 78.31 83 GLN A CA 1
ATOM 631 C C . GLN A 1 83 ? 16.623 -4.860 -20.024 1.00 78.31 83 GLN A C 1
ATOM 633 O O . GLN A 1 83 ? 15.394 -4.858 -19.977 1.00 78.31 83 GLN A O 1
ATOM 638 N N . VAL A 1 84 ? 17.307 -4.038 -20.824 1.00 78.50 84 VAL A N 1
ATOM 639 C CA . VAL A 1 84 ? 16.677 -3.139 -21.803 1.00 78.50 84 VAL A CA 1
ATOM 640 C C . VAL A 1 84 ? 17.314 -3.364 -23.164 1.00 78.50 84 VAL A C 1
ATOM 642 O O . VAL A 1 84 ? 18.528 -3.217 -23.310 1.00 78.50 84 VAL A O 1
ATOM 645 N N . ASP A 1 85 ? 16.496 -3.676 -24.165 1.00 73.69 85 ASP A N 1
ATOM 646 C CA . ASP A 1 85 ? 16.925 -3.778 -25.557 1.00 73.69 85 ASP A CA 1
ATOM 647 C C . ASP A 1 85 ? 16.485 -2.529 -26.336 1.00 73.69 85 ASP A C 1
ATOM 649 O O . ASP A 1 85 ? 15.295 -2.221 -26.444 1.00 73.69 85 ASP A O 1
ATOM 653 N N . ARG A 1 86 ? 17.480 -1.785 -26.836 1.00 65.19 86 ARG A N 1
ATOM 654 C CA . ARG A 1 86 ? 17.322 -0.492 -27.522 1.00 65.19 86 ARG A CA 1
ATOM 655 C C . ARG A 1 86 ? 17.484 -0.601 -29.041 1.00 65.19 86 ARG A C 1
ATOM 657 O O . ARG A 1 86 ? 17.351 0.415 -29.724 1.00 65.19 86 ARG A O 1
ATOM 664 N N . GLN A 1 87 ? 17.848 -1.770 -29.579 1.00 53.81 87 GLN A N 1
ATOM 665 C CA . GLN A 1 87 ? 18.218 -1.870 -30.989 1.00 53.81 87 GLN A CA 1
ATOM 666 C C . GLN A 1 87 ? 16.998 -1.919 -31.915 1.00 53.81 87 GLN A C 1
ATOM 668 O O . GLN A 1 87 ? 16.071 -2.713 -31.763 1.00 53.81 87 GLN A O 1
ATOM 673 N N . TRP A 1 88 ? 17.039 -1.062 -32.936 1.00 42.44 88 TRP A N 1
ATOM 674 C CA . TRP A 1 88 ? 16.208 -1.198 -34.122 1.00 42.44 88 TRP A CA 1
ATOM 675 C C . TRP A 1 88 ? 16.528 -2.516 -34.834 1.00 42.44 88 TRP A C 1
ATOM 677 O O . TRP A 1 88 ? 17.675 -2.767 -35.190 1.00 42.44 88 TRP A O 1
ATOM 687 N N . MET A 1 89 ? 15.467 -3.268 -35.134 1.00 42.22 89 MET A N 1
ATOM 688 C CA . MET A 1 89 ? 15.429 -4.498 -35.934 1.00 42.22 89 MET A CA 1
ATOM 689 C C . MET A 1 89 ? 15.966 -5.760 -35.235 1.00 42.22 89 MET A C 1
ATOM 691 O O . MET A 1 89 ? 17.144 -6.083 -35.314 1.00 42.22 89 MET A O 1
ATOM 695 N N . ARG A 1 90 ? 15.007 -6.550 -34.724 1.00 41.97 90 ARG A N 1
ATOM 696 C CA . ARG A 1 90 ? 15.115 -7.878 -34.085 1.00 41.97 90 ARG A CA 1
ATOM 697 C C . ARG A 1 90 ? 15.541 -7.815 -32.624 1.00 41.97 90 ARG A C 1
ATOM 699 O O . ARG A 1 90 ? 16.718 -7.715 -32.313 1.00 41.97 90 ARG A O 1
ATOM 706 N N . SER A 1 91 ? 14.558 -7.961 -31.737 1.00 43.50 91 SER A N 1
ATOM 707 C CA . SER A 1 91 ? 14.848 -8.229 -30.334 1.00 43.50 91 SER A CA 1
ATOM 708 C C . SER A 1 91 ? 15.558 -9.578 -30.225 1.00 43.50 91 SER A C 1
ATOM 710 O O . SER A 1 91 ? 15.009 -10.597 -30.648 1.00 43.50 91 SER A O 1
ATOM 712 N N . CYS A 1 92 ? 16.759 -9.600 -29.649 1.00 46.69 92 CYS A N 1
ATOM 713 C CA . CYS A 1 92 ? 17.473 -10.843 -29.332 1.00 46.69 92 CYS A CA 1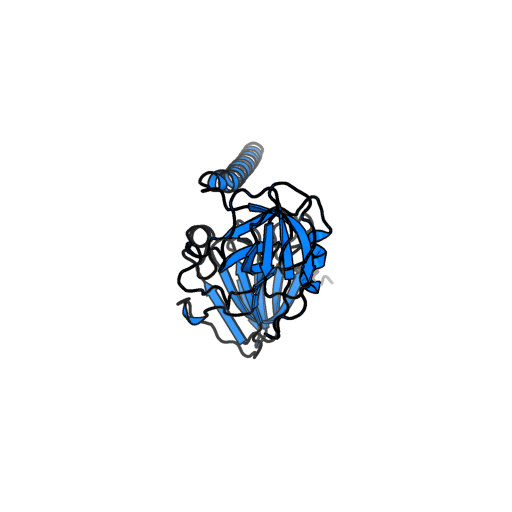
ATOM 714 C C . CYS A 1 92 ? 16.683 -11.698 -28.328 1.00 46.69 92 CYS A C 1
ATOM 716 O O . CYS A 1 92 ? 16.850 -12.912 -28.281 1.00 46.69 92 CYS A O 1
ATOM 718 N N . LEU A 1 93 ? 15.833 -11.042 -27.529 1.00 49.22 93 LEU A N 1
ATOM 719 C CA . LEU A 1 93 ? 15.034 -11.653 -26.474 1.00 49.22 93 LEU A CA 1
ATOM 720 C C . LEU A 1 93 ? 13.832 -12.403 -27.047 1.00 49.22 93 LEU A C 1
ATOM 722 O O . LEU A 1 93 ? 13.545 -13.511 -26.614 1.00 49.22 93 LEU A O 1
ATOM 726 N N . THR A 1 94 ? 13.135 -11.826 -28.030 1.00 53.69 94 THR A N 1
ATOM 727 C CA . THR A 1 94 ? 11.874 -12.401 -28.531 1.00 53.69 94 THR A CA 1
ATOM 728 C C . THR A 1 94 ? 11.968 -12.952 -29.955 1.00 53.69 94 THR A C 1
ATOM 730 O O . THR A 1 94 ? 11.148 -13.780 -30.341 1.00 53.69 94 THR A O 1
ATOM 733 N N . GLY A 1 95 ? 12.948 -12.524 -30.756 1.00 50.78 95 GLY A N 1
ATOM 734 C CA . GLY A 1 95 ? 13.086 -12.901 -32.167 1.00 50.78 95 GLY A CA 1
ATOM 735 C C . GLY A 1 95 ? 12.090 -12.220 -33.120 1.00 50.78 95 GLY A C 1
ATOM 736 O O . GLY A 1 95 ? 12.132 -12.486 -34.322 1.00 50.78 95 GLY A O 1
ATOM 737 N N . TRP A 1 96 ? 11.217 -11.329 -32.629 1.00 47.56 96 TRP A N 1
ATOM 738 C CA . TRP A 1 96 ? 10.165 -10.689 -33.430 1.00 47.56 96 TRP A CA 1
ATOM 739 C C . TRP A 1 96 ? 10.573 -9.309 -33.983 1.00 47.56 96 TRP A C 1
ATOM 741 O O . TRP A 1 96 ? 11.355 -8.584 -33.353 1.00 47.56 96 TRP A O 1
ATOM 751 N N . PRO A 1 97 ? 10.044 -8.900 -35.156 1.00 45.69 97 PRO A N 1
ATOM 752 C CA . PRO A 1 97 ? 10.181 -7.535 -35.657 1.00 45.69 97 PRO A CA 1
ATOM 753 C C . PRO A 1 97 ? 9.333 -6.578 -34.808 1.00 45.69 97 PRO A C 1
ATOM 755 O O . PRO A 1 97 ? 8.118 -6.745 -34.712 1.00 45.69 97 PRO A O 1
ATOM 758 N N . LEU A 1 98 ? 9.959 -5.561 -34.214 1.00 49.53 98 LEU A N 1
ATOM 759 C CA . LEU A 1 98 ? 9.245 -4.520 -33.475 1.00 49.53 98 LEU A CA 1
ATOM 760 C C . LEU A 1 98 ? 8.523 -3.589 -34.458 1.00 49.53 98 LEU A C 1
ATOM 762 O O . LEU A 1 98 ? 9.148 -3.009 -35.348 1.00 49.53 98 LEU A O 1
ATOM 766 N N . ILE A 1 99 ? 7.205 -3.453 -34.309 1.00 41.66 99 ILE A N 1
ATOM 767 C CA . ILE A 1 99 ? 6.386 -2.554 -35.127 1.00 41.66 99 ILE A CA 1
ATOM 768 C C . ILE A 1 99 ? 6.465 -1.155 -34.510 1.00 41.66 99 ILE A C 1
ATOM 770 O O . ILE A 1 99 ? 5.726 -0.835 -33.589 1.00 41.66 99 ILE A O 1
ATOM 774 N N . GLY A 1 100 ? 7.370 -0.314 -35.014 1.00 44.47 100 GLY A N 1
ATOM 775 C CA . GLY A 1 100 ? 7.397 1.114 -34.690 1.00 44.47 100 GLY A CA 1
ATOM 776 C C . GLY A 1 100 ? 8.800 1.670 -34.463 1.00 44.47 100 GLY A C 1
ATOM 777 O O . GLY A 1 100 ? 9.592 1.127 -33.695 1.00 44.47 100 GLY A O 1
ATOM 778 N N . LEU A 1 101 ? 9.088 2.795 -35.114 1.00 42.91 101 LEU A N 1
ATOM 779 C CA . LEU A 1 101 ? 10.260 3.633 -34.866 1.00 42.91 101 LEU A CA 1
ATOM 780 C C . LEU A 1 101 ? 10.202 4.123 -33.403 1.00 42.91 101 LEU A C 1
ATOM 782 O O . LEU A 1 101 ? 9.457 5.050 -33.102 1.00 42.91 101 LEU A O 1
ATOM 786 N N . GLY A 1 102 ? 10.943 3.487 -32.488 1.00 55.94 102 GLY A N 1
ATOM 787 C CA . GLY A 1 102 ? 11.042 3.922 -31.082 1.00 55.94 102 GLY A CA 1
ATOM 788 C C . GLY A 1 102 ? 10.352 3.044 -30.031 1.00 55.94 102 GLY A C 1
ATOM 789 O O . GLY A 1 102 ? 10.097 3.533 -28.932 1.00 55.94 102 GLY A O 1
ATOM 790 N N . SER A 1 103 ? 10.069 1.774 -30.339 1.00 70.12 103 SER A N 1
ATOM 791 C CA . SER A 1 103 ? 9.691 0.784 -29.316 1.00 70.12 103 SER A CA 1
ATOM 792 C C . SER A 1 103 ? 10.932 0.127 -28.698 1.00 70.12 103 SER A C 1
ATOM 794 O O . SER A 1 103 ? 11.896 -0.140 -29.415 1.00 70.12 103 SER A O 1
ATOM 796 N N . ILE A 1 104 ? 10.902 -0.169 -27.399 1.00 75.56 104 ILE A N 1
ATOM 797 C CA . ILE A 1 104 ? 11.936 -0.922 -26.672 1.00 75.56 104 ILE A CA 1
ATOM 798 C C . ILE A 1 104 ? 11.332 -2.161 -26.011 1.00 75.56 104 ILE A C 1
ATOM 800 O O . ILE A 1 104 ? 10.142 -2.183 -25.687 1.00 75.56 104 ILE A O 1
ATOM 804 N N . ALA A 1 105 ? 12.171 -3.164 -25.764 1.00 77.44 105 ALA A N 1
ATOM 805 C CA . ALA A 1 105 ? 11.815 -4.317 -24.946 1.00 77.44 105 ALA A CA 1
ATOM 806 C C . ALA A 1 105 ? 12.471 -4.190 -23.567 1.00 77.44 105 ALA A C 1
ATOM 808 O O . ALA A 1 105 ? 13.680 -3.971 -23.459 1.00 77.44 105 ALA A O 1
ATOM 809 N N . VAL A 1 106 ? 11.665 -4.329 -22.520 1.00 81.94 106 VAL A N 1
ATOM 810 C CA . VAL A 1 106 ? 12.099 -4.285 -21.123 1.00 81.94 106 VAL A CA 1
ATOM 811 C C . VAL A 1 106 ? 11.868 -5.654 -20.502 1.00 81.94 106 VAL A C 1
ATOM 813 O O . VAL A 1 106 ? 10.740 -6.138 -20.475 1.00 81.94 106 VAL A O 1
ATOM 816 N N . LEU A 1 107 ? 12.930 -6.284 -20.012 1.00 81.50 107 LEU A N 1
ATOM 817 C CA . LEU A 1 107 ? 12.868 -7.570 -19.326 1.00 81.50 107 LEU A CA 1
ATOM 818 C C . LEU A 1 107 ? 12.667 -7.360 -17.825 1.00 81.50 107 LEU A C 1
ATOM 820 O O . LEU A 1 107 ? 13.401 -6.585 -17.210 1.00 81.50 107 LEU A O 1
ATOM 824 N N . VAL A 1 108 ? 11.721 -8.090 -17.238 1.00 81.75 108 VAL A N 1
ATOM 825 C CA . VAL A 1 108 ? 11.471 -8.135 -15.791 1.00 81.75 108 VAL A CA 1
ATOM 826 C C . VAL A 1 108 ? 11.385 -9.587 -15.317 1.00 81.75 108 VAL A C 1
ATOM 828 O O . VAL A 1 108 ? 10.876 -10.456 -16.031 1.00 81.75 108 VAL A O 1
ATOM 831 N N . ASN A 1 109 ? 11.843 -9.846 -14.094 1.00 79.50 109 ASN A N 1
ATOM 832 C CA . ASN A 1 109 ? 11.853 -11.183 -13.486 1.00 79.50 109 ASN A CA 1
ATOM 833 C C . ASN A 1 109 ? 10.527 -11.488 -12.763 1.00 79.50 109 ASN A C 1
ATOM 835 O O . ASN A 1 109 ? 10.498 -11.757 -11.565 1.00 79.50 109 ASN A O 1
ATOM 839 N N . GLU A 1 110 ? 9.409 -11.386 -13.482 1.00 77.62 110 GLU A N 1
ATOM 840 C CA . GLU A 1 110 ? 8.066 -11.647 -12.956 1.00 77.62 110 GLU A CA 1
ATOM 841 C C . GLU A 1 110 ? 7.265 -12.569 -13.889 1.00 77.62 110 GLU A C 1
ATOM 843 O O . GLU A 1 110 ? 7.456 -12.542 -15.110 1.00 77.62 110 GLU A O 1
ATOM 848 N N . PRO A 1 111 ? 6.323 -13.372 -13.357 1.00 79.25 111 PRO A N 1
ATOM 849 C CA . PRO A 1 111 ? 5.500 -14.271 -14.154 1.00 79.25 111 PRO A CA 1
ATOM 850 C C . PRO A 1 111 ? 4.486 -13.523 -15.017 1.00 79.25 111 PRO A C 1
ATOM 852 O O . PRO A 1 111 ? 3.687 -12.711 -14.546 1.00 79.25 111 PRO A O 1
ATOM 855 N N . THR A 1 112 ? 4.459 -13.884 -16.298 1.00 78.31 112 THR A N 1
ATOM 856 C CA . THR A 1 112 ? 3.653 -13.218 -17.328 1.00 78.31 112 THR A CA 1
ATOM 857 C C . THR A 1 112 ? 2.153 -13.325 -17.060 1.00 78.31 112 THR A C 1
ATOM 859 O O . THR A 1 112 ? 1.405 -12.412 -17.396 1.00 78.31 112 THR A O 1
ATOM 862 N N . GLU A 1 113 ? 1.696 -14.399 -16.408 1.00 77.12 113 GLU A N 1
ATOM 863 C CA . GLU A 1 113 ? 0.279 -14.604 -16.071 1.00 77.12 113 GLU A CA 1
ATOM 864 C C . GLU A 1 113 ? -0.286 -13.487 -15.181 1.00 77.12 113 GLU A C 1
ATOM 866 O O . GLU A 1 113 ? -1.429 -13.073 -15.363 1.00 77.12 113 GLU A O 1
ATOM 871 N N . GLY A 1 114 ? 0.533 -12.925 -14.284 1.00 71.12 114 GLY A N 1
ATOM 872 C CA . GLY A 1 114 ? 0.136 -11.795 -13.444 1.00 71.12 114 GLY A CA 1
ATOM 873 C C . GLY A 1 114 ? 0.156 -10.442 -14.161 1.00 71.12 114 GLY A C 1
ATOM 874 O O . GLY A 1 114 ? -0.407 -9.483 -13.642 1.00 71.12 114 GLY A O 1
ATOM 875 N N . LEU A 1 115 ? 0.797 -10.359 -15.330 1.00 75.44 115 LEU A N 1
ATOM 876 C CA . LEU A 1 115 ? 1.020 -9.111 -16.064 1.00 75.44 115 LEU A CA 1
ATOM 877 C C . LEU A 1 115 ? 0.146 -9.001 -17.324 1.00 75.44 115 LEU A C 1
ATOM 879 O O . LEU A 1 115 ? -0.294 -7.907 -17.663 1.00 75.44 115 LEU A O 1
ATOM 883 N N . LYS A 1 116 ? -0.189 -10.118 -17.986 1.00 75.81 116 LYS A N 1
ATOM 884 C CA . LYS A 1 116 ? -1.041 -1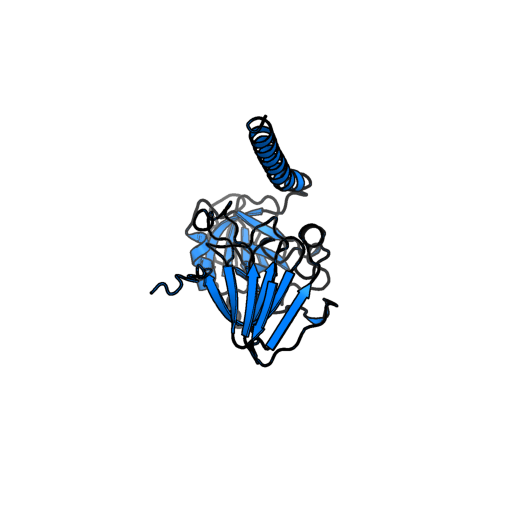0.173 -19.196 1.00 75.81 116 LYS A CA 1
ATOM 885 C C . LYS A 1 116 ? -2.349 -9.370 -19.116 1.00 75.81 116 LYS A C 1
ATOM 887 O O . LYS A 1 116 ? -2.716 -8.782 -20.135 1.00 75.81 116 LYS A O 1
ATOM 892 N N . PRO A 1 117 ? -3.080 -9.319 -17.982 1.00 72.81 117 PRO A N 1
ATOM 893 C CA . PRO A 1 117 ? -4.294 -8.507 -17.889 1.00 72.81 117 PRO A CA 1
ATOM 894 C C . PRO A 1 117 ? -4.050 -7.010 -18.129 1.00 72.81 117 PRO A C 1
ATOM 896 O O . PRO A 1 117 ? -4.949 -6.323 -18.610 1.00 72.81 117 PRO A O 1
ATOM 899 N N . LEU A 1 118 ? -2.838 -6.517 -17.855 1.00 69.62 118 LEU A N 1
ATOM 900 C CA . LEU A 1 118 ? -2.474 -5.105 -17.972 1.00 69.62 118 LEU A CA 1
ATOM 901 C C . LEU A 1 118 ? -2.486 -4.659 -19.441 1.00 69.62 118 LEU A C 1
ATOM 903 O O . LEU A 1 118 ? -3.098 -3.648 -19.766 1.00 69.62 118 LEU A O 1
ATOM 907 N N . ALA A 1 119 ? -1.941 -5.467 -20.356 1.00 65.44 119 ALA A N 1
ATOM 908 C CA . ALA A 1 119 ? -1.889 -5.157 -21.791 1.00 65.44 119 ALA A CA 1
ATOM 909 C C . ALA A 1 119 ? -3.262 -5.150 -22.500 1.00 65.44 119 ALA A C 1
ATOM 911 O O . ALA A 1 119 ? -3.378 -4.673 -23.626 1.00 65.44 119 ALA A O 1
ATOM 912 N N . ARG A 1 120 ? -4.328 -5.661 -21.864 1.00 64.75 120 ARG A N 1
ATOM 913 C CA . ARG A 1 120 ? -5.656 -5.805 -22.493 1.00 64.75 120 ARG A CA 1
ATOM 914 C C . ARG A 1 120 ? -6.500 -4.524 -22.499 1.00 64.75 120 ARG A C 1
ATOM 916 O O . ARG A 1 120 ? -7.559 -4.522 -23.121 1.00 64.75 120 ARG A O 1
ATOM 923 N N . ASN A 1 121 ? -6.058 -3.444 -21.843 1.00 58.25 121 ASN A N 1
ATOM 924 C CA . ASN A 1 121 ? -6.797 -2.177 -21.759 1.00 58.25 121 ASN A CA 1
ATOM 925 C C . ASN A 1 121 ? -6.068 -1.018 -22.482 1.00 58.25 121 ASN A C 1
ATOM 927 O O . ASN A 1 121 ? -5.288 -0.294 -21.863 1.00 58.25 121 ASN A O 1
ATOM 931 N N . PRO A 1 122 ? -6.351 -0.765 -23.775 1.00 46.81 122 PRO A N 1
ATOM 932 C CA . PRO A 1 122 ? -5.554 0.135 -24.623 1.00 46.81 122 PRO A CA 1
ATOM 933 C C . PRO A 1 122 ? -5.583 1.623 -24.223 1.00 46.81 122 PRO A C 1
ATOM 935 O O . PRO A 1 122 ? -4.691 2.375 -24.605 1.00 46.81 122 PRO A O 1
ATOM 938 N N . ASN A 1 123 ? -6.557 2.064 -23.419 1.00 49.81 123 ASN A N 1
ATOM 939 C CA . ASN A 1 123 ? -6.690 3.469 -23.007 1.00 49.81 123 ASN A CA 1
ATOM 940 C C . ASN A 1 123 ? -5.945 3.827 -21.701 1.00 49.81 123 ASN A C 1
ATOM 942 O O . ASN A 1 123 ? -6.071 4.958 -21.233 1.00 49.81 123 ASN A O 1
ATOM 946 N N . ARG A 1 124 ? -5.195 2.898 -21.082 1.00 53.12 124 ARG A N 1
ATOM 947 C CA . ARG A 1 124 ? -4.630 3.085 -19.725 1.00 53.12 124 ARG A CA 1
ATOM 948 C C . ARG A 1 124 ? -3.189 2.609 -19.517 1.00 53.12 124 ARG A C 1
ATOM 950 O O . ARG A 1 124 ? -2.779 2.388 -18.387 1.00 53.12 124 ARG A O 1
ATOM 957 N N . LEU A 1 125 ? -2.403 2.485 -20.578 1.00 71.00 125 LEU A N 1
ATOM 958 C CA . LEU A 1 125 ? -1.108 1.804 -20.500 1.00 71.00 125 LEU A CA 1
ATOM 959 C C . LEU A 1 125 ? 0.107 2.731 -20.413 1.00 71.00 125 LEU A C 1
ATOM 961 O O . LEU A 1 125 ? 1.192 2.352 -20.833 1.00 71.00 125 LEU A O 1
ATOM 965 N N . TRP A 1 126 ? -0.041 3.941 -19.876 1.00 75.31 126 TRP A N 1
ATOM 966 C CA . TRP A 1 126 ? 1.140 4.735 -19.538 1.00 75.31 126 TRP A CA 1
ATOM 967 C C . TRP A 1 126 ? 1.790 4.148 -18.287 1.00 75.31 126 TRP A C 1
ATOM 969 O O . TRP A 1 126 ? 1.191 4.167 -17.216 1.00 75.31 126 TRP A O 1
ATOM 979 N N . VAL A 1 127 ? 2.998 3.621 -18.446 1.00 79.94 127 VAL A N 1
ATOM 980 C CA . VAL A 1 127 ? 3.857 3.152 -17.361 1.00 79.94 127 VAL A CA 1
ATOM 981 C C . VAL A 1 127 ? 4.881 4.227 -17.047 1.00 79.94 127 VAL A C 1
ATOM 983 O O . VAL A 1 127 ? 5.377 4.898 -17.957 1.00 79.94 127 VAL A O 1
ATOM 986 N N . THR A 1 128 ? 5.186 4.400 -15.770 1.00 82.44 128 THR A N 1
ATOM 987 C CA . THR A 1 128 ? 6.268 5.267 -15.301 1.00 82.44 128 THR A CA 1
ATOM 988 C C . THR A 1 128 ? 7.401 4.408 -14.774 1.00 82.44 128 THR A C 1
ATOM 990 O O . THR A 1 128 ? 7.202 3.238 -14.454 1.00 82.44 128 THR A O 1
ATOM 993 N N . TRP A 1 129 ? 8.612 4.941 -14.703 1.00 81.56 129 TRP A N 1
ATOM 994 C CA . TRP A 1 129 ? 9.682 4.267 -13.975 1.00 81.56 129 TRP A CA 1
ATOM 995 C C . TRP A 1 129 ? 10.539 5.256 -13.218 1.00 81.56 129 TRP A C 1
ATOM 997 O O . TRP A 1 129 ? 10.665 6.422 -13.598 1.00 81.56 129 TRP A O 1
ATOM 1007 N N . LYS A 1 130 ? 11.151 4.749 -12.152 1.00 77.75 130 LYS A N 1
ATOM 1008 C CA . LYS A 1 130 ? 12.085 5.503 -11.329 1.00 77.75 130 LYS A CA 1
ATOM 1009 C C . LYS A 1 130 ? 13.503 5.064 -11.637 1.00 77.75 130 LYS A C 1
ATOM 1011 O O . LYS A 1 130 ? 13.776 3.860 -11.568 1.00 77.75 130 LYS A O 1
ATOM 1016 N N . PRO A 1 131 ? 14.384 6.010 -12.005 1.00 74.94 131 PRO A N 1
ATOM 1017 C CA . PRO A 1 131 ? 15.783 5.711 -12.224 1.00 74.94 131 PRO A CA 1
ATOM 1018 C C . PRO A 1 131 ? 16.399 5.030 -11.005 1.00 74.94 131 PRO A C 1
ATOM 1020 O O . PRO A 1 131 ? 16.117 5.425 -9.875 1.00 74.94 131 PRO A O 1
ATOM 1023 N N . LYS A 1 132 ? 17.295 4.060 -11.214 1.00 71.94 132 LYS A N 1
ATOM 1024 C CA . LYS A 1 132 ? 18.025 3.402 -10.114 1.00 71.94 132 LYS A CA 1
ATOM 1025 C C . LYS A 1 132 ? 18.696 4.406 -9.169 1.00 71.94 132 LYS A C 1
ATOM 1027 O O . LYS A 1 132 ? 18.729 4.192 -7.963 1.00 71.94 132 LYS A O 1
ATOM 1032 N N . ALA A 1 133 ? 19.232 5.492 -9.726 1.00 68.19 133 ALA A N 1
ATOM 1033 C CA . ALA A 1 133 ? 19.888 6.561 -8.974 1.00 68.19 133 ALA A CA 1
ATOM 1034 C C . ALA A 1 133 ? 18.940 7.317 -8.024 1.00 68.19 133 ALA A C 1
ATOM 1036 O O . ALA A 1 133 ? 19.409 7.901 -7.051 1.00 68.19 133 ALA A O 1
ATOM 1037 N N . ASP A 1 134 ? 17.635 7.267 -8.293 1.00 69.75 134 ASP A N 1
ATOM 1038 C CA . ASP A 1 134 ? 16.591 7.951 -7.528 1.00 69.75 134 ASP A CA 1
ATOM 1039 C C . ASP A 1 134 ? 15.869 6.998 -6.559 1.00 69.75 134 ASP A C 1
ATOM 1041 O O . ASP A 1 134 ? 14.951 7.413 -5.845 1.00 69.75 134 ASP A O 1
ATOM 1045 N N . LEU A 1 135 ? 16.253 5.714 -6.524 1.00 68.50 135 LEU A N 1
ATOM 1046 C CA . LEU A 1 135 ? 15.729 4.785 -5.530 1.00 68.50 135 LEU A CA 1
ATOM 1047 C C . LEU A 1 135 ? 16.174 5.211 -4.130 1.00 68.50 135 LEU A C 1
ATOM 1049 O O . LEU A 1 135 ? 17.296 5.699 -3.957 1.00 68.50 135 LEU A O 1
ATOM 1053 N N . PRO A 1 136 ? 15.333 4.994 -3.103 1.00 70.50 136 PRO A N 1
ATOM 1054 C CA . PRO A 1 136 ? 15.765 5.205 -1.735 1.00 70.50 136 PRO A CA 1
ATOM 1055 C C . PRO A 1 136 ? 17.029 4.387 -1.466 1.00 70.50 136 PRO A C 1
ATOM 1057 O O . PRO A 1 136 ? 17.064 3.186 -1.726 1.00 70.50 136 PRO A O 1
ATOM 1060 N N . TRP A 1 137 ? 18.058 5.043 -0.931 1.00 67.62 137 TRP A N 1
ATOM 1061 C CA . TRP A 1 137 ? 19.404 4.491 -0.731 1.00 67.62 137 TRP A CA 1
ATOM 1062 C C . TRP A 1 137 ? 19.447 3.176 0.069 1.00 67.62 137 TRP A C 1
ATOM 1064 O O . TRP A 1 137 ? 20.446 2.465 0.030 1.00 67.62 137 TRP A O 1
ATOM 1074 N N . HIS A 1 138 ? 18.383 2.857 0.811 1.00 70.44 138 HIS A N 1
ATOM 1075 C CA . HIS A 1 138 ? 18.233 1.651 1.631 1.00 70.44 138 HIS A CA 1
ATOM 1076 C C . HIS A 1 138 ? 17.542 0.470 0.923 1.00 70.44 138 HIS A C 1
ATOM 1078 O O . HIS A 1 138 ? 17.297 -0.557 1.563 1.00 70.44 138 HIS A O 1
ATOM 1084 N N . PHE A 1 139 ? 17.220 0.592 -0.368 1.00 71.00 139 PHE A N 1
ATOM 1085 C CA . PHE A 1 139 ? 16.698 -0.498 -1.193 1.00 71.00 139 PHE A CA 1
ATOM 1086 C C . PHE A 1 139 ? 17.615 -0.799 -2.381 1.00 71.00 139 PHE A C 1
ATOM 1088 O O . PHE A 1 139 ? 18.012 0.093 -3.128 1.00 71.00 139 PHE A O 1
ATOM 1095 N N . GLU A 1 140 ? 17.915 -2.083 -2.571 1.00 66.88 140 GLU A N 1
ATOM 1096 C CA . GLU A 1 140 ? 18.620 -2.594 -3.747 1.00 66.88 140 GLU A CA 1
ATOM 1097 C C . GLU A 1 140 ? 17.618 -3.083 -4.802 1.00 66.88 140 GLU A C 1
ATOM 1099 O O . GLU A 1 140 ? 16.480 -3.433 -4.490 1.00 66.88 140 GLU A O 1
ATOM 1104 N N . THR A 1 141 ? 18.033 -3.104 -6.070 1.00 62.06 141 THR A N 1
ATOM 1105 C CA . THR A 1 141 ? 17.144 -3.352 -7.220 1.00 62.06 141 THR A CA 1
ATOM 1106 C C . THR A 1 141 ? 16.560 -4.758 -7.278 1.00 62.06 141 THR A C 1
ATOM 1108 O O . THR A 1 141 ? 15.559 -4.964 -7.961 1.00 62.06 141 THR A O 1
ATOM 1111 N N . ASP A 1 142 ? 17.161 -5.716 -6.581 1.00 64.56 142 ASP A N 1
ATOM 1112 C CA . ASP A 1 142 ? 16.893 -7.139 -6.797 1.00 64.56 142 ASP A CA 1
ATOM 1113 C C . ASP A 1 142 ? 15.957 -7.728 -5.722 1.00 64.56 142 ASP A C 1
ATOM 1115 O O . ASP A 1 142 ? 15.476 -8.848 -5.870 1.00 64.56 142 ASP A O 1
ATOM 1119 N N . ASP A 1 143 ? 15.646 -6.958 -4.670 1.00 74.12 143 ASP A N 1
ATOM 1120 C CA . ASP A 1 143 ? 14.765 -7.358 -3.565 1.00 74.12 143 ASP A CA 1
ATOM 1121 C C . ASP A 1 143 ? 13.918 -6.165 -3.092 1.00 74.12 143 ASP A C 1
ATOM 1123 O O . ASP A 1 143 ? 14.104 -5.610 -2.008 1.00 74.12 143 ASP A O 1
ATOM 1127 N N . LEU A 1 144 ? 13.021 -5.706 -3.966 1.00 80.56 144 LEU A N 1
ATOM 1128 C CA . LEU A 1 144 ? 12.138 -4.571 -3.700 1.00 80.56 144 LEU A CA 1
ATOM 1129 C C . LEU A 1 144 ? 10.822 -5.011 -3.047 1.00 80.56 144 LEU A C 1
ATOM 1131 O O . LEU A 1 144 ? 10.303 -6.090 -3.355 1.00 80.56 144 LEU A O 1
ATOM 1135 N N . PRO A 1 145 ? 10.216 -4.150 -2.210 1.00 87.25 145 PRO A N 1
ATOM 1136 C CA . PRO A 1 145 ? 8.880 -4.393 -1.704 1.00 87.25 145 PRO A CA 1
ATOM 1137 C C . PRO A 1 145 ? 7.861 -4.386 -2.846 1.00 87.25 145 PRO A C 1
ATOM 1139 O O . PRO A 1 145 ? 7.847 -3.497 -3.707 1.00 87.25 145 PRO A O 1
ATOM 1142 N N . LYS A 1 146 ? 6.964 -5.368 -2.809 1.00 87.31 146 LYS A N 1
ATOM 1143 C CA . LYS A 1 146 ? 5.787 -5.448 -3.675 1.00 87.31 146 LYS A CA 1
ATOM 1144 C C . LYS A 1 146 ? 4.575 -4.939 -2.919 1.00 87.31 146 LYS A C 1
ATOM 1146 O O . LYS A 1 146 ? 4.396 -5.286 -1.753 1.00 87.31 146 LYS A O 1
ATOM 1151 N N . PHE A 1 147 ? 3.737 -4.177 -3.607 1.00 88.75 147 PHE A N 1
ATOM 1152 C CA . PHE A 1 147 ? 2.512 -3.606 -3.066 1.00 88.75 147 PHE A CA 1
ATOM 1153 C C . PHE A 1 147 ? 1.321 -4.219 -3.795 1.00 88.75 147 PHE A C 1
ATOM 1155 O O . PHE A 1 147 ? 1.354 -4.394 -5.009 1.00 88.75 147 PHE A O 1
ATOM 1162 N N . ILE A 1 148 ? 0.285 -4.574 -3.046 1.00 89.56 148 ILE A N 1
ATOM 1163 C CA . ILE A 1 148 ? -1.006 -4.995 -3.590 1.00 89.56 148 ILE A CA 1
ATOM 1164 C C . ILE A 1 148 ? -2.039 -4.073 -2.969 1.00 89.56 148 ILE A C 1
ATOM 1166 O O . ILE A 1 148 ? -2.187 -4.069 -1.745 1.00 89.56 148 ILE A O 1
ATOM 1170 N N . ARG A 1 149 ? -2.722 -3.265 -3.784 1.00 91.50 149 ARG A N 1
ATOM 1171 C CA . ARG A 1 149 ? -3.759 -2.357 -3.276 1.00 91.50 149 ARG A CA 1
ATOM 1172 C C . ARG A 1 149 ? -4.997 -3.160 -2.886 1.00 91.50 149 ARG A C 1
ATOM 1174 O O . ARG A 1 149 ? -5.469 -3.990 -3.654 1.00 91.50 149 ARG A O 1
ATOM 1181 N N . LEU A 1 150 ? -5.528 -2.894 -1.698 1.00 92.69 150 LEU A N 1
ATOM 1182 C CA . LEU A 1 150 ? -6.614 -3.662 -1.084 1.00 92.69 150 LEU A CA 1
ATOM 1183 C C . LEU A 1 150 ? -7.956 -2.916 -1.054 1.00 92.69 150 LEU A C 1
ATOM 1185 O O . LEU A 1 150 ? -9.000 -3.524 -0.823 1.00 92.69 150 LEU A O 1
ATOM 1189 N N . ASN A 1 151 ? -7.947 -1.602 -1.263 1.00 90.69 151 ASN A N 1
ATOM 1190 C CA . ASN A 1 151 ? -9.114 -0.735 -1.149 1.00 90.69 151 ASN A CA 1
ATOM 1191 C C . ASN A 1 151 ? -9.524 -0.171 -2.525 1.00 90.69 151 ASN A C 1
ATOM 1193 O O . ASN A 1 151 ? -9.157 0.931 -2.914 1.00 90.69 151 ASN A O 1
ATOM 1197 N N . GLU A 1 152 ? -10.274 -0.948 -3.308 1.00 86.38 152 GLU A N 1
ATOM 1198 C CA . GLU A 1 152 ? -10.680 -0.523 -4.659 1.00 86.38 152 GLU A CA 1
ATOM 1199 C C . GLU A 1 152 ? -11.932 0.365 -4.681 1.00 86.38 152 GLU A C 1
ATOM 1201 O O . GLU A 1 152 ? -12.053 1.255 -5.522 1.00 86.38 152 GLU A O 1
ATOM 1206 N N . ASP A 1 153 ? -12.875 0.115 -3.775 1.00 89.56 153 ASP A N 1
ATOM 1207 C CA . ASP A 1 153 ? -14.201 0.738 -3.732 1.00 89.56 153 ASP A CA 1
ATOM 1208 C C . ASP A 1 153 ? -14.474 1.486 -2.419 1.00 89.56 153 ASP A C 1
ATOM 1210 O O . ASP A 1 153 ? -15.594 1.937 -2.165 1.00 89.56 153 ASP A O 1
ATOM 1214 N N . TRP A 1 154 ? -13.447 1.650 -1.589 1.00 92.12 154 TRP A N 1
ATOM 1215 C CA . TRP A 1 154 ? -13.505 2.370 -0.326 1.00 92.12 154 TRP A CA 1
ATOM 1216 C C . TRP A 1 154 ? -12.160 3.030 -0.025 1.00 92.12 154 TRP A C 1
ATOM 1218 O O . TRP A 1 154 ? -11.119 2.622 -0.530 1.00 92.12 154 TRP A O 1
ATOM 1228 N N . ASN A 1 155 ? -12.171 4.076 0.800 1.00 91.56 155 ASN A N 1
ATOM 1229 C CA . ASN A 1 155 ? -10.953 4.650 1.368 1.00 91.56 155 ASN A CA 1
ATOM 1230 C C . ASN A 1 155 ? -11.296 5.497 2.610 1.00 91.56 155 ASN A C 1
ATOM 1232 O O . ASN A 1 155 ? -12.461 5.865 2.807 1.00 91.56 155 ASN A O 1
ATOM 1236 N N . ALA A 1 156 ? -10.302 5.821 3.434 1.00 92.50 156 ALA A N 1
ATOM 1237 C CA . ALA A 1 156 ? -10.406 6.763 4.537 1.00 92.50 156 ALA A CA 1
ATOM 1238 C C . ALA A 1 156 ? -10.623 8.197 4.035 1.00 92.50 156 ALA A C 1
ATOM 1240 O O . ALA A 1 156 ? -10.180 8.593 2.956 1.00 92.50 156 ALA A O 1
ATOM 1241 N N . HIS A 1 157 ? -11.324 9.004 4.825 1.00 91.81 157 HIS A N 1
ATOM 1242 C CA . HIS A 1 157 ? -11.598 10.393 4.496 1.00 91.81 157 HIS A CA 1
ATOM 1243 C C . HIS A 1 157 ? -10.288 11.204 4.457 1.00 91.81 157 HIS A C 1
ATOM 1245 O O . HIS A 1 157 ? -9.623 11.323 5.484 1.00 91.81 157 HIS A O 1
ATOM 1251 N N . PRO A 1 158 ? -9.958 11.871 3.335 1.00 86.62 158 PRO A N 1
ATOM 1252 C CA . PRO A 1 158 ? -8.628 12.454 3.118 1.00 86.62 158 PRO A CA 1
ATOM 1253 C C . PRO A 1 158 ? -8.303 13.621 4.057 1.00 86.62 158 PRO A C 1
ATOM 1255 O O . PRO A 1 158 ? -7.153 13.993 4.220 1.00 86.62 158 PRO A O 1
ATOM 1258 N N . ASN A 1 159 ? -9.324 14.223 4.671 1.00 87.12 159 ASN A N 1
ATOM 1259 C CA . ASN A 1 159 ? -9.168 15.357 5.583 1.00 87.12 159 ASN A CA 1
ATOM 1260 C C . ASN A 1 159 ? -9.415 14.999 7.057 1.00 87.12 159 ASN A C 1
ATOM 1262 O O . ASN A 1 159 ? -9.407 15.904 7.893 1.00 87.12 159 ASN A O 1
ATOM 1266 N N . ASP A 1 160 ? -9.666 13.725 7.371 1.00 86.69 160 ASP A N 1
ATOM 1267 C CA . ASP A 1 160 ? -9.952 13.281 8.737 1.00 86.69 160 ASP A CA 1
ATOM 1268 C C . ASP A 1 160 ? -8.696 12.735 9.426 1.00 86.69 160 ASP A C 1
ATOM 1270 O O . ASP A 1 160 ? -7.918 12.010 8.818 1.00 86.69 160 ASP A O 1
ATOM 1274 N N . VAL A 1 161 ? -8.531 13.079 10.702 1.00 82.62 161 VAL A N 1
ATOM 1275 C CA . VAL A 1 161 ? -7.462 12.578 11.595 1.00 82.62 161 VAL A CA 1
ATOM 1276 C C . VAL A 1 161 ? -8.024 11.596 12.626 1.00 82.62 161 VAL A C 1
ATOM 1278 O O . VAL A 1 161 ? -7.477 11.394 13.702 1.00 82.62 161 VAL A O 1
ATOM 1281 N N . GLY A 1 162 ? -9.212 11.062 12.343 1.00 81.38 162 GLY A N 1
ATOM 1282 C CA . GLY A 1 162 ? -10.051 10.356 13.296 1.00 81.38 162 GLY A CA 1
ATOM 1283 C C . GLY A 1 162 ? -9.748 8.870 13.445 1.00 81.38 162 GLY A C 1
ATOM 1284 O O . GLY A 1 162 ? -10.681 8.145 13.805 1.00 81.38 162 GLY A O 1
ATOM 1285 N N . LEU A 1 163 ? -8.521 8.405 13.165 1.00 93.31 163 LEU A N 1
ATOM 1286 C CA . LEU A 1 163 ? -8.163 7.003 13.376 1.00 93.31 163 LEU A CA 1
ATOM 1287 C C . LEU A 1 163 ? -8.361 6.650 14.850 1.00 93.31 163 LEU A C 1
ATOM 1289 O O . LEU A 1 163 ? -7.802 7.269 15.754 1.00 93.31 163 LEU A O 1
ATOM 1293 N N . ARG A 1 164 ? -9.167 5.624 15.097 1.00 95.25 164 ARG A N 1
ATOM 1294 C CA . ARG A 1 164 ? -9.345 5.039 16.423 1.00 95.25 164 ARG A CA 1
ATOM 1295 C C . ARG A 1 164 ? -9.010 3.567 16.357 1.00 95.25 164 ARG A C 1
ATOM 1297 O O . ARG A 1 164 ? -9.565 2.851 15.527 1.00 95.25 164 ARG A O 1
ATOM 1304 N N . LEU A 1 165 ? -8.132 3.127 17.244 1.00 96.50 165 LEU A N 1
ATOM 1305 C CA . LEU A 1 165 ? -7.756 1.728 17.365 1.00 96.50 165 LEU A CA 1
ATOM 1306 C C . LEU A 1 165 ? -8.436 1.111 18.583 1.00 96.50 165 LEU A C 1
ATOM 1308 O O . LEU A 1 165 ? -8.529 1.728 19.643 1.00 96.50 165 LEU A O 1
ATOM 1312 N N . GLU A 1 166 ? -8.926 -0.107 18.410 1.00 96.62 166 GLU A N 1
ATOM 1313 C CA . GLU A 1 166 ? -9.520 -0.921 19.460 1.00 96.62 166 GLU A CA 1
ATOM 1314 C C . GLU A 1 166 ? -8.878 -2.311 19.408 1.00 96.62 166 GLU A C 1
ATOM 1316 O O . GLU A 1 166 ? -8.949 -2.998 18.389 1.00 96.62 166 GLU A O 1
ATOM 1321 N N . GLU A 1 167 ? -8.238 -2.711 20.503 1.00 96.69 167 GLU A N 1
ATOM 1322 C CA . GLU A 1 167 ? -7.587 -4.015 20.650 1.00 96.69 167 GLU A CA 1
ATOM 1323 C C . GLU A 1 167 ? -8.547 -5.013 21.307 1.00 96.69 167 GLU A C 1
ATOM 1325 O O . GLU A 1 167 ? -9.186 -4.706 22.317 1.00 96.69 167 GLU A O 1
ATOM 1330 N N . ARG A 1 168 ? -8.654 -6.219 20.743 1.00 93.94 168 ARG A N 1
ATOM 1331 C CA . ARG A 1 168 ? -9.494 -7.310 21.252 1.00 93.94 168 ARG A CA 1
ATOM 1332 C C . ARG A 1 168 ? -8.748 -8.641 21.162 1.00 93.94 168 ARG A C 1
ATOM 1334 O O . ARG A 1 168 ? -8.977 -9.419 20.242 1.00 93.94 168 ARG A O 1
ATOM 1341 N N . GLY A 1 169 ? -7.861 -8.896 22.124 1.00 94.69 169 GLY A N 1
ATOM 1342 C CA . GLY A 1 169 ? -7.024 -10.100 22.142 1.00 94.69 169 GLY A CA 1
ATOM 1343 C C . GLY A 1 169 ? -6.072 -10.126 20.947 1.00 94.69 169 GLY A C 1
ATOM 1344 O O . GLY A 1 169 ? -5.117 -9.350 20.888 1.00 94.69 169 GLY A O 1
ATOM 1345 N N . ASP A 1 170 ? -6.362 -10.980 19.969 1.00 96.44 170 ASP A N 1
ATOM 1346 C CA . ASP A 1 170 ? -5.628 -11.094 18.708 1.00 96.44 170 ASP A CA 1
ATOM 1347 C C . ASP A 1 170 ? -6.277 -10.318 17.544 1.00 96.44 170 ASP A C 1
ATOM 1349 O O . ASP A 1 170 ? -5.765 -10.347 16.429 1.00 96.44 170 ASP A O 1
ATOM 1353 N N . GLU A 1 171 ? -7.383 -9.602 17.758 1.00 97.75 171 GLU A N 1
ATOM 1354 C CA . GLU A 1 171 ? -8.022 -8.754 16.745 1.00 97.75 171 GLU A CA 1
ATOM 1355 C C . GLU A 1 171 ? -7.679 -7.274 16.982 1.00 97.75 171 GLU A C 1
ATOM 1357 O O . GLU A 1 171 ? -7.879 -6.742 18.076 1.00 97.75 171 GLU A O 1
ATOM 1362 N N . LEU A 1 172 ? -7.208 -6.579 15.940 1.00 98.19 172 LEU A N 1
ATOM 1363 C CA . LEU A 1 172 ? -7.090 -5.117 15.935 1.00 98.19 172 LEU A CA 1
ATOM 1364 C C . LEU A 1 172 ? -8.199 -4.522 15.072 1.00 98.19 172 LEU A C 1
ATOM 1366 O O . LEU A 1 172 ? -8.346 -4.894 13.911 1.00 98.19 172 LEU A O 1
ATOM 1370 N N . ILE A 1 173 ? -8.954 -3.565 15.602 1.00 97.69 173 ILE A N 1
ATOM 1371 C CA . ILE A 1 173 ? -10.002 -2.866 14.858 1.00 97.69 173 ILE A CA 1
ATOM 1372 C C . ILE A 1 173 ? -9.588 -1.408 14.666 1.00 97.69 173 ILE A C 1
ATOM 1374 O O . ILE A 1 173 ? -9.485 -0.653 15.629 1.00 97.69 173 ILE A O 1
ATOM 1378 N N . ALA A 1 174 ? -9.403 -1.004 13.411 1.00 96.81 174 ALA A N 1
ATOM 1379 C CA . ALA A 1 174 ? -9.162 0.375 13.014 1.00 96.81 174 ALA A CA 1
ATOM 1380 C C . ALA A 1 174 ? -10.461 1.027 12.536 1.00 96.81 174 ALA A C 1
ATOM 1382 O O . ALA A 1 174 ? -11.075 0.588 11.565 1.00 96.81 174 ALA A O 1
ATOM 1383 N N . ARG A 1 175 ? -10.888 2.086 13.215 1.00 95.69 175 ARG A N 1
ATOM 1384 C CA . ARG A 1 175 ? -12.098 2.851 12.911 1.00 95.69 175 ARG A CA 1
ATOM 1385 C C . ARG A 1 175 ? -11.727 4.208 12.346 1.00 95.69 175 ARG A C 1
ATOM 1387 O O . ARG A 1 175 ? -10.838 4.872 12.871 1.00 95.69 175 ARG A O 1
ATOM 1394 N N . MET A 1 176 ? -12.425 4.620 11.299 1.00 94.12 176 MET A N 1
ATOM 1395 C CA . MET A 1 176 ? -12.170 5.882 10.607 1.00 94.12 176 MET A CA 1
ATOM 1396 C C . MET A 1 176 ? -13.399 6.334 9.831 1.00 94.12 176 MET A C 1
ATOM 1398 O O . MET A 1 176 ? -14.297 5.542 9.539 1.00 94.12 176 MET A O 1
ATOM 1402 N N . LYS A 1 177 ? -13.440 7.609 9.454 1.00 93.88 177 LYS A N 1
ATOM 1403 C CA . LYS A 1 177 ? -14.467 8.103 8.544 1.00 93.88 177 LYS A CA 1
ATOM 1404 C C . LYS A 1 177 ? -14.159 7.654 7.106 1.00 93.88 177 LYS A C 1
ATOM 1406 O O . LYS A 1 177 ? -13.023 7.831 6.671 1.00 93.88 177 LYS A O 1
ATOM 1411 N N . PRO A 1 178 ? -15.127 7.123 6.342 1.00 93.88 178 PRO A N 1
ATOM 1412 C CA . PRO A 1 178 ? -14.916 6.804 4.929 1.00 93.88 178 PRO A CA 1
ATOM 1413 C C . PRO A 1 178 ? -14.874 8.068 4.055 1.00 93.88 178 PRO A C 1
ATOM 1415 O O . PRO A 1 178 ? -15.365 9.123 4.456 1.00 93.88 178 PRO A O 1
ATOM 1418 N N . ASN A 1 179 ? -14.319 7.969 2.846 1.00 92.50 179 ASN A N 1
ATOM 1419 C CA . ASN A 1 179 ? -14.242 9.050 1.860 1.00 92.50 179 ASN A CA 1
ATOM 1420 C C . ASN A 1 179 ? -15.523 9.155 1.002 1.00 92.50 179 ASN A C 1
ATOM 1422 O O . ASN A 1 179 ? -15.650 8.428 0.015 1.00 92.50 179 ASN A O 1
ATOM 1426 N N . PRO A 1 180 ? -16.446 10.099 1.283 1.00 91.12 180 PRO A N 1
ATOM 1427 C CA . PRO A 1 180 ? -17.667 10.255 0.495 1.00 91.12 180 PRO A CA 1
ATOM 1428 C C . PRO A 1 180 ? -17.435 10.985 -0.837 1.00 91.12 180 PRO A C 1
ATOM 1430 O O . PRO A 1 180 ? -18.326 11.009 -1.685 1.00 91.12 180 PRO A O 1
ATOM 1433 N N . TYR A 1 181 ? -16.274 11.630 -1.016 1.00 87.75 181 TYR A N 1
ATOM 1434 C CA . TYR A 1 181 ? -15.974 12.417 -2.214 1.00 87.75 181 TYR A CA 1
ATOM 1435 C C . TYR A 1 181 ? -15.672 11.510 -3.404 1.00 87.75 181 TYR A C 1
ATOM 1437 O O . TYR A 1 181 ? -16.173 11.755 -4.500 1.00 87.75 181 TYR A O 1
ATOM 1445 N N . ALA A 1 182 ? -14.879 10.462 -3.165 1.00 85.19 182 ALA A N 1
ATOM 1446 C CA . ALA A 1 182 ? -14.558 9.443 -4.160 1.00 85.19 182 ALA A CA 1
ATOM 1447 C C . ALA A 1 182 ? -15.648 8.360 -4.246 1.00 85.19 182 ALA A C 1
ATOM 1449 O O . ALA A 1 182 ? -15.954 7.882 -5.336 1.00 85.19 182 ALA A O 1
ATOM 1450 N N . TYR A 1 183 ? -16.277 8.024 -3.116 1.00 88.56 183 TYR A N 1
ATOM 1451 C CA . TYR A 1 183 ? -17.170 6.872 -3.001 1.00 88.56 183 TYR A CA 1
ATOM 1452 C C . TYR A 1 183 ? -18.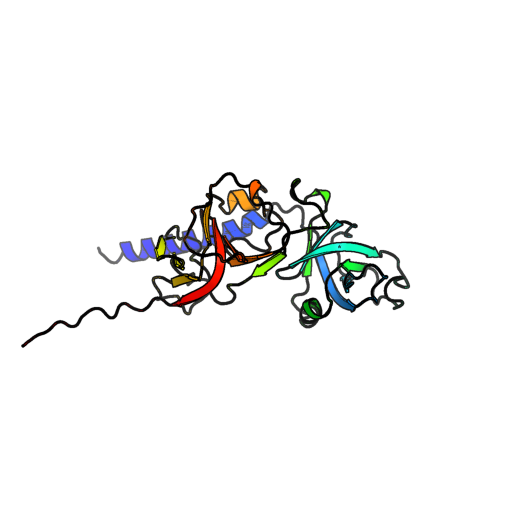527 7.289 -2.426 1.00 88.56 183 TYR A C 1
ATOM 1454 O O . TYR A 1 183 ? -18.742 7.344 -1.212 1.00 88.56 183 TYR A O 1
ATOM 1462 N N . ARG A 1 184 ? -19.470 7.604 -3.321 1.00 88.62 184 ARG A N 1
ATOM 1463 C CA . ARG A 1 184 ? -20.785 8.174 -2.970 1.00 88.62 184 ARG A CA 1
ATOM 1464 C C . ARG A 1 184 ? -21.625 7.289 -2.055 1.00 88.62 184 ARG A C 1
ATOM 1466 O O . ARG A 1 184 ? -22.410 7.816 -1.272 1.00 88.62 184 ARG A O 1
ATOM 1473 N N . GLN A 1 185 ? -21.428 5.972 -2.086 1.00 88.44 185 GLN A N 1
ATOM 1474 C CA . GLN A 1 185 ? -22.098 5.039 -1.177 1.00 88.44 185 GLN A CA 1
ATOM 1475 C C . GLN A 1 185 ? -21.810 5.323 0.309 1.00 88.44 185 GLN A C 1
ATOM 1477 O O . GLN A 1 185 ? -22.575 4.898 1.171 1.00 88.44 185 GLN A O 1
ATOM 1482 N N . TYR A 1 186 ? -20.756 6.088 0.615 1.00 90.81 186 TYR A N 1
ATOM 1483 C CA . TYR A 1 186 ? -20.391 6.473 1.975 1.00 90.81 186 TYR A CA 1
ATOM 1484 C C . TYR A 1 186 ? -20.842 7.885 2.388 1.00 90.81 186 TYR A C 1
ATOM 1486 O O . TYR A 1 186 ? -20.497 8.325 3.481 1.00 90.81 186 TYR A O 1
ATOM 1494 N N . GLU A 1 187 ? -21.636 8.602 1.580 1.00 89.19 187 GLU A N 1
ATOM 1495 C CA . GLU A 1 187 ? -22.059 9.989 1.871 1.00 89.19 187 GLU A CA 1
ATOM 1496 C C . GLU A 1 187 ? -22.736 10.156 3.243 1.00 89.19 187 GLU A C 1
ATOM 1498 O O . GLU A 1 187 ? -22.501 11.148 3.933 1.00 89.19 187 GLU A O 1
ATOM 1503 N N . ASN A 1 188 ? -23.509 9.153 3.669 1.00 88.75 188 ASN A N 1
ATOM 1504 C CA . ASN A 1 188 ? -24.219 9.142 4.953 1.00 88.75 188 ASN A CA 1
ATOM 1505 C C . ASN A 1 188 ? -23.654 8.122 5.952 1.00 88.75 188 ASN A C 1
ATOM 1507 O O . ASN A 1 188 ? -24.310 7.796 6.941 1.00 88.75 188 ASN A O 1
ATOM 1511 N N . ILE A 1 189 ? -22.457 7.595 5.694 1.00 90.69 189 ILE A N 1
ATOM 1512 C CA . ILE A 1 189 ? -21.813 6.619 6.569 1.00 90.69 189 ILE A CA 1
ATOM 1513 C C . ILE A 1 189 ? -20.817 7.360 7.468 1.00 90.69 189 ILE A C 1
ATOM 1515 O O . ILE A 1 189 ? -19.829 7.903 6.972 1.00 90.69 189 ILE A O 1
ATOM 1519 N N . PRO A 1 190 ? -21.059 7.423 8.790 1.00 90.31 190 PRO A N 1
ATOM 1520 C CA . PRO A 1 190 ? -20.223 8.219 9.685 1.00 90.31 190 PRO A CA 1
ATOM 1521 C C . PRO A 1 190 ? -18.860 7.575 9.959 1.00 90.31 190 PRO A C 1
ATOM 1523 O O . PRO A 1 190 ? -17.900 8.284 10.250 1.00 90.31 190 PRO A O 1
ATOM 1526 N N . GLU A 1 191 ? -18.779 6.248 9.884 1.00 92.19 191 GLU A N 1
ATOM 1527 C CA . GLU A 1 191 ? -17.598 5.466 10.242 1.00 92.19 191 GLU A CA 1
ATOM 1528 C C . GLU A 1 191 ? -17.558 4.170 9.420 1.00 92.19 191 GLU A C 1
ATOM 1530 O O . GLU A 1 191 ? -18.590 3.629 9.030 1.00 92.19 191 GLU A O 1
ATOM 1535 N N . ILE A 1 192 ? -16.362 3.660 9.170 1.00 93.31 192 ILE A N 1
ATOM 1536 C CA . ILE A 1 192 ? -16.093 2.286 8.748 1.00 93.31 192 ILE A CA 1
ATOM 1537 C C . ILE A 1 192 ? -15.094 1.668 9.725 1.00 93.31 192 ILE A C 1
ATOM 1539 O O . ILE A 1 192 ? -14.337 2.386 10.384 1.00 93.31 192 ILE A O 1
ATOM 1543 N N . ALA A 1 193 ? -15.091 0.341 9.819 1.00 95.25 193 ALA A N 1
ATOM 1544 C CA . ALA A 1 193 ? -14.138 -0.390 10.639 1.00 95.25 193 ALA A CA 1
ATOM 1545 C C . ALA A 1 193 ? -13.378 -1.407 9.786 1.00 95.25 193 ALA A C 1
ATOM 1547 O O . ALA A 1 193 ? -13.986 -2.202 9.078 1.00 95.25 193 ALA A O 1
ATOM 1548 N N . VAL A 1 194 ? -12.056 -1.411 9.884 1.00 96.56 194 VAL A N 1
ATOM 1549 C CA . VAL A 1 194 ? -11.185 -2.428 9.294 1.00 96.56 194 VAL A CA 1
ATOM 1550 C C . VAL A 1 194 ? -10.692 -3.307 10.432 1.00 96.56 194 VAL A C 1
ATOM 1552 O O . VAL A 1 194 ? -10.039 -2.828 11.355 1.00 96.56 194 VAL A O 1
ATOM 1555 N N . SER A 1 195 ? -11.072 -4.577 10.408 1.00 97.25 195 SER A N 1
ATOM 1556 C CA . SER A 1 195 ? -10.633 -5.576 11.381 1.00 97.25 195 SER A CA 1
ATOM 1557 C C . SER A 1 195 ? -9.433 -6.330 10.826 1.00 97.25 195 SER A C 1
ATOM 1559 O O . SER A 1 195 ? -9.463 -6.747 9.673 1.00 97.25 195 SER A O 1
ATOM 1561 N N . PHE A 1 196 ? -8.405 -6.513 11.645 1.00 98.00 196 PHE A N 1
ATOM 1562 C CA . PHE A 1 196 ? -7.224 -7.313 11.352 1.00 98.00 196 PHE A CA 1
ATOM 1563 C C . PHE A 1 196 ? -7.223 -8.530 12.271 1.00 98.00 196 PHE A C 1
ATOM 1565 O O . PHE A 1 196 ? -7.132 -8.392 13.492 1.00 98.00 196 PHE A O 1
ATOM 1572 N N . VAL A 1 197 ? -7.345 -9.716 11.679 1.00 97.19 197 VAL A N 1
ATOM 1573 C CA . VAL A 1 197 ? -7.533 -10.981 12.398 1.00 97.19 197 VAL A CA 1
ATOM 1574 C C . VAL A 1 197 ? -6.182 -11.610 12.716 1.00 97.19 197 VAL A C 1
ATOM 1576 O O . VAL A 1 197 ? -5.285 -11.620 11.865 1.00 97.19 197 VAL A O 1
ATOM 1579 N N . ASN A 1 198 ? -6.050 -12.177 13.921 1.00 97.25 198 ASN A N 1
ATOM 1580 C CA . ASN A 1 198 ? -4.825 -12.820 14.399 1.00 97.25 198 ASN A CA 1
ATOM 1581 C C . ASN A 1 198 ? -3.600 -11.889 14.238 1.00 97.25 198 ASN A C 1
ATOM 1583 O O . ASN A 1 198 ? -2.540 -12.270 13.735 1.00 97.25 198 ASN A O 1
ATOM 1587 N N . CYS A 1 199 ? -3.795 -10.621 14.598 1.00 98.19 199 CYS A N 1
ATOM 1588 C CA . CYS A 1 199 ? -2.819 -9.546 14.625 1.00 98.19 199 CYS A CA 1
ATOM 1589 C C . CYS A 1 199 ? -1.730 -9.854 15.654 1.00 98.19 199 CYS A C 1
ATOM 1591 O O . CYS A 1 199 ? -2.014 -10.032 16.837 1.00 98.19 199 CYS A O 1
ATOM 1593 N N . SER A 1 200 ? -0.477 -9.904 15.208 1.00 98.00 200 SER A N 1
ATOM 1594 C CA . SER A 1 200 ? 0.675 -10.123 16.088 1.00 98.00 200 SER A CA 1
ATOM 1595 C C . SER A 1 200 ? 1.271 -8.824 16.609 1.00 98.00 200 SER A C 1
ATOM 1597 O O . SER A 1 200 ? 1.817 -8.777 17.713 1.00 98.00 200 SER A O 1
ATOM 1599 N N . LYS A 1 201 ? 1.203 -7.755 15.811 1.00 97.81 201 LYS A N 1
ATOM 1600 C CA . LYS A 1 201 ? 1.695 -6.431 16.188 1.00 97.81 201 LYS A CA 1
ATOM 1601 C C . LYS A 1 201 ? 1.207 -5.354 15.234 1.00 97.81 201 LYS A C 1
ATOM 1603 O O . LYS A 1 201 ? 0.992 -5.608 14.050 1.00 97.81 201 LYS A O 1
ATOM 1608 N N . TYR A 1 202 ? 1.149 -4.127 15.729 1.00 98.12 202 TYR A N 1
ATOM 1609 C CA . TYR A 1 202 ? 0.878 -2.946 14.918 1.00 98.12 202 TYR A CA 1
ATOM 1610 C C . TYR A 1 202 ? 1.737 -1.760 15.361 1.00 98.12 202 TYR A C 1
ATOM 1612 O O . TYR A 1 202 ? 2.384 -1.801 16.408 1.00 98.12 202 TYR A O 1
ATOM 1620 N N . ARG A 1 203 ? 1.778 -0.705 14.554 1.00 96.81 203 ARG A N 1
ATOM 1621 C CA . ARG A 1 203 ? 2.304 0.605 14.947 1.00 96.81 203 ARG A CA 1
ATOM 1622 C C . ARG A 1 203 ? 1.614 1.707 14.160 1.00 96.81 203 ARG A C 1
ATOM 1624 O O . ARG A 1 203 ? 1.192 1.493 13.027 1.00 96.81 203 ARG A O 1
ATOM 1631 N N . VAL A 1 204 ? 1.564 2.890 14.753 1.00 95.75 204 VAL A N 1
ATOM 1632 C CA . VAL A 1 204 ? 1.108 4.114 14.095 1.00 95.75 204 VAL A CA 1
ATOM 1633 C C . VAL A 1 204 ? 2.298 5.049 13.994 1.00 95.75 204 VAL A C 1
ATOM 1635 O O . VAL A 1 204 ? 2.947 5.343 14.996 1.00 95.75 204 VAL A O 1
ATOM 1638 N N . THR A 1 205 ? 2.620 5.465 12.778 1.00 92.00 205 THR A N 1
ATOM 1639 C CA . THR A 1 205 ? 3.775 6.320 12.493 1.00 92.00 205 THR A CA 1
ATOM 1640 C C . THR A 1 205 ? 3.288 7.704 12.084 1.00 92.00 205 THR A C 1
ATOM 1642 O O . THR A 1 205 ? 2.226 7.825 11.479 1.00 92.00 205 THR A O 1
ATOM 1645 N N . SER A 1 206 ? 4.075 8.742 12.361 1.00 89.38 206 SER A N 1
ATOM 1646 C CA . SER A 1 206 ? 3.766 10.131 11.986 1.00 89.38 206 SER A CA 1
ATOM 1647 C C . SER A 1 206 ? 4.062 10.444 10.513 1.00 89.38 206 SER A C 1
ATOM 1649 O O . SER A 1 206 ? 4.304 11.595 10.160 1.00 89.38 206 SER A O 1
ATOM 1651 N N . VAL A 1 207 ? 4.158 9.415 9.668 1.00 86.00 207 VAL A N 1
ATOM 1652 C CA . VAL A 1 207 ? 4.349 9.585 8.230 1.00 86.00 207 VAL A CA 1
ATOM 1653 C C . VAL A 1 207 ? 3.078 10.208 7.665 1.00 86.00 207 VAL A C 1
ATOM 1655 O O . VAL A 1 207 ? 2.010 9.606 7.771 1.00 86.00 207 VAL A O 1
ATOM 1658 N N . ASN A 1 208 ? 3.224 11.395 7.077 1.00 85.75 208 ASN A N 1
ATOM 1659 C CA . ASN A 1 208 ? 2.189 12.138 6.366 1.00 85.75 208 ASN A CA 1
ATOM 1660 C C . ASN A 1 208 ? 2.558 12.297 4.878 1.00 85.75 208 ASN A C 1
ATOM 1662 O O . ASN A 1 208 ? 3.621 11.848 4.431 1.00 85.75 208 ASN A O 1
ATOM 1666 N N . ASP A 1 209 ? 1.676 12.936 4.112 1.00 81.00 209 ASP A N 1
ATOM 1667 C CA . ASP A 1 209 ? 1.835 13.112 2.670 1.00 81.00 209 ASP A CA 1
ATOM 1668 C C . ASP A 1 209 ? 3.095 13.914 2.327 1.00 81.00 209 ASP A C 1
ATOM 1670 O O . ASP A 1 209 ? 3.874 13.502 1.469 1.00 81.00 209 ASP A O 1
ATOM 1674 N N . GLU A 1 210 ? 3.346 15.015 3.034 1.00 80.56 210 GLU A N 1
ATOM 1675 C CA . GLU A 1 210 ? 4.530 15.854 2.845 1.00 80.56 210 GLU A CA 1
ATOM 1676 C C . GLU A 1 210 ? 5.828 15.052 2.996 1.00 80.56 210 GLU A C 1
ATOM 1678 O O . GLU A 1 210 ? 6.690 15.097 2.111 1.00 80.56 210 GLU A O 1
ATOM 1683 N N . GLY A 1 211 ? 5.959 14.276 4.076 1.00 77.62 211 GLY A N 1
ATOM 1684 C CA . GLY A 1 211 ? 7.115 13.412 4.303 1.00 77.62 211 GLY A CA 1
ATOM 1685 C C . GLY A 1 211 ? 7.249 12.336 3.225 1.00 77.62 211 GLY A C 1
ATOM 1686 O O . GLY A 1 211 ? 8.354 12.067 2.742 1.00 77.62 211 GLY A O 1
ATOM 1687 N N . TRP A 1 212 ? 6.125 11.765 2.784 1.00 81.38 212 TRP A N 1
ATOM 1688 C CA . TRP A 1 212 ? 6.109 10.753 1.734 1.00 81.38 212 TRP A CA 1
ATOM 1689 C C . TRP A 1 212 ? 6.589 11.307 0.390 1.00 81.38 212 TRP A C 1
ATOM 1691 O O . TRP A 1 212 ? 7.500 10.729 -0.212 1.00 81.38 212 TRP A O 1
ATOM 1701 N N . TYR A 1 213 ? 6.048 12.447 -0.051 1.00 74.69 213 TYR A N 1
ATOM 1702 C CA . TYR A 1 213 ? 6.443 13.107 -1.300 1.00 74.69 213 TYR A CA 1
ATOM 1703 C C . TYR A 1 213 ? 7.862 13.685 -1.238 1.00 74.69 213 TYR A C 1
ATOM 1705 O O . TYR A 1 213 ? 8.536 13.754 -2.263 1.00 74.69 213 TYR A O 1
ATOM 1713 N N . SER A 1 214 ? 8.345 14.043 -0.047 1.00 73.44 214 SER A N 1
ATOM 1714 C CA . SER A 1 214 ? 9.701 14.570 0.159 1.00 73.44 214 SER A CA 1
ATOM 1715 C C . SER A 1 214 ? 10.785 13.490 0.250 1.00 73.44 214 SER A C 1
ATOM 1717 O O . SER A 1 214 ? 11.936 13.810 0.542 1.00 73.44 214 SER A O 1
ATOM 1719 N N . GLY A 1 215 ? 10.455 12.210 0.040 1.00 75.31 215 GLY A N 1
ATOM 1720 C CA . GLY A 1 215 ? 11.452 11.135 0.102 1.00 75.31 215 GLY A CA 1
ATOM 1721 C C . GLY A 1 215 ? 11.854 10.722 1.522 1.00 75.31 215 GLY A C 1
ATOM 1722 O O . GLY A 1 215 ? 12.834 10.002 1.692 1.00 75.31 215 GLY A O 1
ATOM 1723 N N . GLN A 1 216 ? 11.144 11.190 2.550 1.00 73.88 216 GLN A N 1
ATOM 1724 C CA . GLN A 1 216 ? 11.549 11.037 3.952 1.00 73.88 216 GLN A CA 1
ATOM 1725 C C . GLN A 1 216 ? 11.027 9.748 4.590 1.00 73.88 216 GLN A C 1
ATOM 1727 O O . GLN A 1 216 ? 11.341 9.446 5.742 1.00 73.88 216 GLN A O 1
ATOM 1732 N N . CYS A 1 217 ? 10.215 8.979 3.868 1.00 80.12 217 CYS A N 1
ATOM 1733 C CA . CYS A 1 217 ? 9.630 7.745 4.362 1.00 80.12 217 CYS A CA 1
ATOM 1734 C C . CYS A 1 217 ? 10.265 6.541 3.677 1.00 80.12 217 CYS A C 1
ATOM 1736 O O . CYS A 1 217 ? 10.680 6.589 2.523 1.00 80.12 217 CYS A O 1
ATOM 1738 N N . ARG A 1 218 ? 10.289 5.408 4.383 1.00 86.12 218 ARG A N 1
ATOM 1739 C CA . ARG A 1 218 ? 10.914 4.170 3.898 1.00 86.12 218 ARG A CA 1
ATOM 1740 C C . ARG A 1 218 ? 10.421 3.763 2.507 1.00 86.12 218 ARG A C 1
ATOM 1742 O O . ARG A 1 218 ? 11.231 3.357 1.687 1.00 86.12 218 ARG A O 1
ATOM 1749 N N . PHE A 1 219 ? 9.122 3.883 2.249 1.00 86.50 219 PHE A N 1
ATOM 1750 C CA . PHE A 1 219 ? 8.507 3.525 0.968 1.00 86.50 219 PHE A CA 1
ATOM 1751 C C . PHE A 1 219 ? 8.270 4.722 0.043 1.00 86.50 219 PHE A C 1
ATOM 1753 O O . PHE A 1 219 ? 7.604 4.565 -0.980 1.00 86.50 219 PHE A O 1
ATOM 1760 N N . SER A 1 220 ? 8.792 5.907 0.378 1.00 78.31 220 SER A N 1
ATOM 1761 C CA . SER A 1 220 ? 8.750 7.051 -0.529 1.00 78.31 220 SER A CA 1
ATOM 1762 C C . SER A 1 220 ? 9.375 6.665 -1.860 1.00 78.31 220 SER A C 1
ATOM 1764 O O . SER A 1 220 ? 10.424 6.029 -1.909 1.00 78.31 220 SER A O 1
ATOM 1766 N N . GLY A 1 221 ? 8.701 7.002 -2.951 1.00 69.94 221 GLY A N 1
ATOM 1767 C CA . GLY A 1 221 ? 9.160 6.605 -4.273 1.00 69.94 221 GLY A CA 1
ATOM 1768 C C . GLY A 1 221 ? 8.862 5.144 -4.643 1.00 69.94 221 GLY A C 1
ATOM 1769 O O . GLY A 1 221 ? 8.895 4.832 -5.822 1.00 69.94 221 GLY A O 1
ATOM 1770 N N . LEU A 1 222 ? 8.498 4.262 -3.714 1.00 82.56 222 LEU A N 1
ATOM 1771 C CA . LEU A 1 222 ? 8.206 2.855 -4.018 1.00 82.56 222 LEU A CA 1
ATOM 1772 C C . LEU A 1 222 ? 6.718 2.531 -3.929 1.00 82.56 222 LEU A C 1
ATOM 1774 O O . LEU A 1 222 ? 6.203 1.853 -4.811 1.00 82.56 222 LEU A O 1
ATOM 1778 N N . ALA A 1 223 ? 6.014 3.007 -2.903 1.00 82.19 223 ALA A N 1
ATOM 1779 C CA . ALA A 1 223 ? 4.569 2.808 -2.838 1.00 82.19 223 ALA A CA 1
ATOM 1780 C C . ALA A 1 223 ? 3.895 3.464 -4.068 1.00 82.19 223 ALA A C 1
ATOM 1782 O O . ALA A 1 223 ? 4.313 4.560 -4.457 1.00 82.19 223 ALA A O 1
ATOM 1783 N N . PRO A 1 224 ? 2.891 2.824 -4.699 1.00 78.88 224 PRO A N 1
ATOM 1784 C CA . PRO A 1 224 ? 2.265 3.372 -5.904 1.00 78.88 224 PRO A CA 1
ATOM 1785 C C . PRO A 1 224 ? 1.587 4.728 -5.671 1.00 78.88 224 PRO A C 1
ATOM 1787 O O . PRO A 1 224 ? 1.823 5.677 -6.414 1.00 78.88 224 PRO A O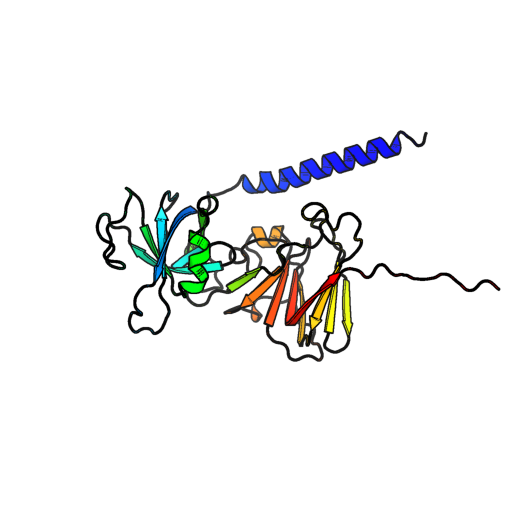 1
ATOM 1790 N N . GLU A 1 225 ? 0.771 4.834 -4.620 1.00 81.69 225 GLU A N 1
ATOM 1791 C CA . GLU A 1 225 ? -0.038 6.022 -4.325 1.00 81.69 225 GLU A CA 1
ATOM 1792 C C . GLU A 1 225 ? -0.158 6.275 -2.813 1.00 81.69 225 GLU A C 1
ATOM 1794 O O . GLU A 1 225 ? -0.311 5.337 -2.021 1.00 81.69 225 GLU A O 1
ATOM 1799 N N . TRP A 1 226 ? -0.122 7.555 -2.426 1.00 84.88 226 TRP A N 1
ATOM 1800 C CA . TRP A 1 226 ? -0.448 8.012 -1.073 1.00 84.88 226 TRP A CA 1
ATOM 1801 C C . TRP A 1 226 ? -1.952 7.923 -0.797 1.00 84.88 226 TRP A C 1
ATOM 1803 O O . TRP A 1 226 ? -2.768 8.164 -1.683 1.00 84.88 226 TRP A O 1
ATOM 1813 N N . GLY A 1 227 ? -2.312 7.664 0.460 1.00 87.44 227 GLY A N 1
ATOM 1814 C CA . GLY A 1 227 ? -3.699 7.607 0.920 1.00 87.44 227 GLY A CA 1
ATOM 1815 C C . GLY A 1 227 ? -4.377 6.258 0.696 1.00 87.44 227 GLY A C 1
ATOM 1816 O O . GLY A 1 227 ? -5.542 6.116 1.032 1.00 87.44 227 GLY A O 1
ATOM 1817 N N . GLU A 1 228 ? -3.679 5.278 0.128 1.00 92.12 228 GLU A N 1
ATOM 1818 C CA . GLU A 1 228 ? -4.221 3.953 -0.175 1.00 92.12 228 GLU A CA 1
ATOM 1819 C C . GLU A 1 228 ? -3.824 2.904 0.883 1.00 92.12 228 GLU A C 1
ATOM 1821 O O . GLU A 1 228 ? -2.932 3.113 1.718 1.00 92.12 228 GLU A O 1
ATOM 1826 N N . PHE A 1 229 ? -4.502 1.756 0.841 1.00 95.06 229 PHE A N 1
ATOM 1827 C CA . PHE A 1 229 ? -4.307 0.618 1.734 1.00 95.06 229 PHE A CA 1
ATOM 1828 C C . PHE A 1 229 ? -3.688 -0.564 0.981 1.00 95.06 229 PHE A C 1
ATOM 1830 O O . PHE A 1 229 ? -4.231 -1.031 -0.021 1.00 95.06 229 PHE A O 1
ATOM 1837 N N . TYR A 1 230 ? -2.561 -1.071 1.481 1.00 95.31 230 TYR A N 1
ATOM 1838 C CA . TYR A 1 230 ? -1.755 -2.084 0.803 1.00 95.31 230 TYR A CA 1
ATOM 1839 C C . TYR A 1 230 ? -1.462 -3.306 1.673 1.00 95.31 230 TYR A C 1
ATOM 1841 O O . TYR A 1 230 ? -1.210 -3.182 2.873 1.00 95.31 230 TYR A O 1
ATOM 1849 N N . GLU A 1 231 ? -1.383 -4.475 1.036 1.00 95.81 231 GLU A N 1
ATOM 1850 C CA . GLU A 1 231 ? -0.541 -5.580 1.504 1.00 95.81 231 GLU A CA 1
ATOM 1851 C C . GLU A 1 231 ? 0.864 -5.405 0.914 1.00 95.81 231 GLU A C 1
ATOM 1853 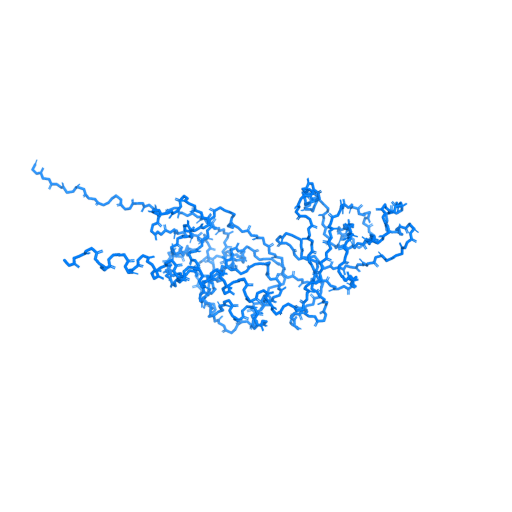O O . GLU A 1 231 ? 1.013 -5.146 -0.283 1.00 95.81 231 GLU A O 1
ATOM 1858 N N . ILE A 1 232 ? 1.892 -5.536 1.751 1.00 93.56 232 ILE A N 1
ATOM 1859 C CA . ILE A 1 232 ? 3.297 -5.433 1.357 1.00 93.56 232 ILE A CA 1
ATOM 1860 C C . ILE A 1 232 ? 3.973 -6.795 1.525 1.00 93.56 232 ILE A C 1
ATOM 1862 O O . ILE A 1 232 ? 3.832 -7.460 2.551 1.00 93.56 232 ILE A O 1
ATOM 1866 N N . SER A 1 233 ? 4.748 -7.202 0.524 1.00 89.88 233 SER A N 1
ATOM 1867 C CA . SER A 1 233 ? 5.575 -8.415 0.566 1.00 89.88 233 SER A CA 1
ATOM 1868 C C . SER A 1 233 ? 6.988 -8.147 0.035 1.00 89.88 233 SER A C 1
ATOM 1870 O O . SER A 1 233 ? 7.250 -7.081 -0.519 1.00 89.88 233 SER A O 1
ATOM 1872 N N . GLY A 1 234 ? 7.905 -9.101 0.221 1.00 86.81 234 GLY A N 1
ATOM 1873 C CA . GLY A 1 234 ? 9.327 -8.937 -0.111 1.00 86.81 234 GLY A CA 1
ATOM 1874 C C . GLY A 1 234 ? 10.106 -8.222 0.995 1.00 86.81 234 GLY A C 1
ATOM 1875 O O . GLY A 1 234 ? 9.728 -8.285 2.171 1.00 86.81 234 GLY A O 1
ATOM 1876 N N . ASN A 1 235 ? 11.196 -7.544 0.636 1.00 85.38 235 ASN A N 1
ATOM 1877 C CA . ASN A 1 235 ? 11.978 -6.774 1.595 1.00 85.38 235 ASN A CA 1
ATOM 1878 C C . ASN A 1 235 ? 11.245 -5.507 2.031 1.00 85.38 235 ASN A C 1
ATOM 1880 O O . ASN A 1 235 ? 11.063 -4.561 1.268 1.00 85.38 235 ASN A O 1
ATOM 1884 N N . VAL A 1 236 ? 10.860 -5.473 3.301 1.00 86.19 236 VAL A N 1
ATOM 1885 C CA . VAL A 1 236 ? 10.160 -4.330 3.891 1.00 86.19 236 VAL A CA 1
ATOM 1886 C C . VAL A 1 236 ? 11.064 -3.445 4.741 1.00 86.19 236 VAL A C 1
ATOM 1888 O O . VAL A 1 236 ? 10.594 -2.406 5.184 1.00 86.19 236 VAL A O 1
ATOM 1891 N N . GLN A 1 237 ? 12.328 -3.821 4.994 1.00 85.31 237 GLN A N 1
ATOM 1892 C CA . GLN A 1 237 ? 13.273 -3.088 5.858 1.00 85.31 237 GLN A CA 1
ATOM 1893 C C . GLN A 1 237 ? 12.628 -2.599 7.180 1.00 85.31 237 GLN A C 1
ATOM 1895 O O . GLN A 1 237 ? 12.559 -1.402 7.471 1.00 85.31 237 GLN A O 1
ATOM 1900 N N . ASP A 1 238 ? 12.051 -3.512 7.977 1.00 83.88 238 ASP A N 1
ATOM 1901 C CA . ASP A 1 238 ? 11.295 -3.180 9.209 1.00 83.88 238 ASP A CA 1
ATOM 1902 C C . ASP A 1 238 ? 12.097 -2.447 10.290 1.00 83.88 238 ASP A C 1
ATOM 1904 O O . ASP A 1 238 ? 11.520 -1.687 11.072 1.00 83.88 238 ASP A O 1
ATOM 1908 N N . ASN A 1 239 ? 13.415 -2.618 10.283 1.00 82.75 239 ASN A N 1
ATOM 1909 C CA . ASN A 1 239 ? 14.378 -1.979 11.177 1.00 82.75 239 ASN A CA 1
ATOM 1910 C C . ASN A 1 239 ? 14.624 -0.484 10.892 1.00 82.75 239 ASN A C 1
ATOM 1912 O O . ASN A 1 239 ? 15.139 0.204 11.767 1.00 82.75 239 ASN A O 1
ATOM 1916 N N . MET A 1 240 ? 14.263 0.028 9.711 1.00 81.88 240 MET A N 1
ATOM 1917 C CA . MET A 1 240 ? 14.544 1.417 9.313 1.00 81.88 240 MET A CA 1
ATOM 1918 C C . MET A 1 240 ? 13.623 2.449 9.967 1.00 81.88 240 MET A C 1
ATOM 1920 O O . MET A 1 240 ? 13.935 3.636 9.998 1.00 81.88 240 MET A O 1
ATOM 1924 N N . ASN A 1 241 ? 12.470 2.016 10.472 1.00 81.56 241 ASN A N 1
ATOM 1925 C CA . ASN A 1 241 ? 11.527 2.904 11.130 1.00 81.56 241 ASN A CA 1
ATOM 1926 C C . ASN A 1 241 ? 11.661 2.761 12.650 1.00 81.56 241 ASN A C 1
ATOM 1928 O O . ASN A 1 241 ? 11.435 1.683 13.202 1.00 81.56 241 ASN A O 1
ATOM 1932 N N . ALA A 1 242 ? 12.020 3.866 13.303 1.00 84.94 242 ALA A N 1
ATOM 1933 C CA . ALA A 1 242 ? 12.263 3.931 14.739 1.00 84.94 242 ALA A CA 1
ATOM 1934 C C . ALA A 1 242 ? 10.987 3.797 15.587 1.00 84.94 242 ALA A C 1
ATOM 1936 O O . ALA A 1 242 ? 11.084 3.542 16.788 1.00 84.94 242 ALA A O 1
ATOM 1937 N N . THR A 1 243 ? 9.797 3.955 14.995 1.00 90.69 243 THR A N 1
ATOM 1938 C CA . THR A 1 243 ? 8.536 3.783 15.718 1.00 90.69 243 THR A CA 1
ATOM 1939 C C . THR A 1 243 ? 8.399 2.328 16.190 1.00 90.69 243 THR A C 1
ATOM 1941 O O . THR A 1 243 ? 8.376 1.408 15.355 1.00 90.69 243 THR A O 1
ATOM 1944 N N . PRO A 1 244 ? 8.290 2.099 17.513 1.00 93.31 244 PRO A N 1
ATOM 1945 C CA . PRO A 1 244 ? 8.228 0.760 18.072 1.00 93.31 244 PRO A CA 1
ATOM 1946 C C . PRO A 1 244 ? 6.917 0.063 17.702 1.00 93.31 244 PRO A C 1
ATOM 1948 O O . PRO A 1 244 ? 5.865 0.685 17.578 1.00 93.31 244 PRO A O 1
ATOM 1951 N N . TRP A 1 245 ? 6.991 -1.258 17.561 1.00 96.38 245 TRP A N 1
ATOM 1952 C CA . TRP A 1 245 ? 5.817 -2.105 17.393 1.00 96.38 245 TRP A CA 1
ATOM 1953 C C . TRP A 1 245 ? 5.135 -2.359 18.739 1.00 96.38 245 TRP A C 1
ATOM 1955 O O . TRP A 1 245 ? 5.791 -2.752 19.705 1.00 96.38 245 TRP A O 1
ATOM 1965 N N . ILE A 1 246 ? 3.815 -2.215 18.767 1.00 97.06 246 ILE A N 1
ATOM 1966 C CA . ILE A 1 246 ? 2.949 -2.648 19.862 1.00 97.06 246 ILE A CA 1
ATOM 1967 C C . ILE A 1 246 ? 2.595 -4.112 19.601 1.00 97.06 246 ILE A C 1
ATOM 1969 O O . ILE A 1 246 ? 2.086 -4.447 18.532 1.00 97.06 246 ILE A O 1
ATOM 1973 N N . LYS A 1 247 ? 2.934 -4.998 20.543 1.00 97.56 247 LYS A N 1
ATOM 1974 C CA . LYS A 1 247 ? 2.664 -6.440 20.434 1.00 97.56 247 LYS A CA 1
ATOM 1975 C C . LYS A 1 247 ? 1.212 -6.748 20.786 1.00 97.56 247 LYS A C 1
ATOM 1977 O O . LYS A 1 247 ? 0.673 -6.156 21.712 1.00 97.56 247 LYS A O 1
ATOM 1982 N N . MET A 1 248 ? 0.647 -7.721 20.087 1.00 97.38 248 MET A N 1
ATOM 1983 C CA . MET A 1 248 ? -0.676 -8.292 20.323 1.00 97.38 248 MET A CA 1
ATOM 1984 C C . MET A 1 248 ? -0.569 -9.812 20.518 1.00 97.38 248 MET A C 1
ATOM 1986 O O . MET A 1 248 ? 0.527 -10.373 20.459 1.00 97.38 248 MET A O 1
ATOM 1990 N N . GLU A 1 249 ? -1.691 -10.476 20.795 1.00 96.69 249 GLU A N 1
ATOM 1991 C CA . GLU A 1 249 ? -1.719 -11.907 21.139 1.00 96.69 249 GLU A CA 1
ATOM 1992 C C . GLU A 1 249 ? -1.644 -12.843 19.922 1.00 96.69 249 GLU A C 1
ATOM 1994 O O . GLU A 1 249 ? -1.394 -14.039 20.079 1.00 96.69 249 GLU A O 1
ATOM 1999 N N . GLY A 1 250 ? -1.839 -12.319 18.710 1.00 96.62 250 GLY A N 1
ATOM 2000 C CA . GLY A 1 250 ? -1.836 -13.112 17.488 1.00 96.62 250 GLY A CA 1
ATOM 2001 C C . GLY A 1 250 ? -0.445 -13.469 16.958 1.00 96.62 250 GLY A C 1
ATOM 2002 O O . GLY A 1 250 ? 0.599 -13.062 17.469 1.00 96.62 250 GLY A O 1
ATOM 2003 N N . VAL A 1 251 ? -0.432 -14.229 15.865 1.00 97.19 251 VAL A N 1
ATOM 2004 C CA . VAL A 1 251 ? 0.781 -14.754 15.205 1.00 97.19 251 VAL A CA 1
ATOM 2005 C C . VAL A 1 251 ? 0.845 -14.442 13.708 1.00 97.19 251 VAL A C 1
ATOM 2007 O O . VAL A 1 251 ? 1.763 -14.883 13.018 1.00 97.19 251 VAL A O 1
ATOM 2010 N N . GLY A 1 252 ? -0.120 -13.686 13.187 1.00 96.31 252 GLY A N 1
ATOM 2011 C CA . GLY A 1 252 ? -0.185 -13.321 11.780 1.00 96.31 252 GLY A CA 1
ATOM 2012 C C . GLY A 1 252 ? 1.006 -12.473 11.329 1.00 96.31 252 GLY A C 1
ATOM 2013 O O . GLY A 1 252 ? 1.483 -11.599 12.058 1.00 96.31 252 GLY A O 1
ATOM 2014 N N . ALA A 1 253 ? 1.485 -12.734 10.113 1.00 95.94 253 ALA A N 1
ATOM 2015 C CA . ALA A 1 253 ? 2.731 -12.170 9.594 1.00 95.94 253 ALA A CA 1
ATOM 2016 C C . ALA A 1 253 ? 2.576 -11.356 8.299 1.00 95.94 253 ALA A C 1
ATOM 2018 O O . ALA A 1 253 ? 3.543 -10.706 7.893 1.00 95.94 253 ALA A O 1
ATOM 2019 N N . LYS A 1 254 ? 1.395 -11.355 7.658 1.00 97.75 254 LYS A N 1
ATOM 2020 C CA . LYS A 1 254 ? 1.156 -10.515 6.476 1.00 97.75 254 LYS A CA 1
ATOM 2021 C C . LYS A 1 254 ? 1.277 -9.053 6.868 1.00 97.75 254 LYS A C 1
ATOM 2023 O O . LYS A 1 254 ? 0.782 -8.654 7.922 1.00 97.75 254 LYS A O 1
ATOM 2028 N N . HIS A 1 255 ? 1.955 -8.268 6.038 1.00 97.19 255 HIS A N 1
ATOM 2029 C CA . HIS A 1 255 ? 2.213 -6.861 6.313 1.00 97.19 255 HIS A CA 1
ATOM 2030 C C . HIS A 1 255 ? 1.166 -6.004 5.630 1.00 97.19 255 HIS A C 1
ATOM 2032 O O . HIS A 1 255 ? 1.114 -5.942 4.409 1.00 97.19 255 HIS A O 1
ATOM 2038 N N . PHE A 1 256 ? 0.374 -5.310 6.431 1.00 97.69 256 PHE A N 1
ATOM 2039 C CA . PHE A 1 256 ? -0.589 -4.333 5.956 1.00 97.69 256 PHE A CA 1
ATOM 2040 C C . PHE A 1 256 ? -0.105 -2.919 6.262 1.00 97.69 256 PHE A C 1
ATOM 2042 O O . PHE A 1 256 ? 0.473 -2.665 7.323 1.00 97.69 256 PHE A O 1
ATOM 2049 N N . HIS A 1 257 ? -0.334 -2.005 5.328 1.00 95.69 257 HIS A N 1
ATOM 2050 C CA . HIS A 1 257 ? 0.128 -0.627 5.402 1.00 95.69 257 HIS A CA 1
ATOM 2051 C C . HIS A 1 257 ? -0.971 0.299 4.894 1.00 95.69 257 HIS A C 1
ATOM 2053 O O . HIS A 1 257 ? -1.370 0.205 3.735 1.00 95.69 257 HIS A O 1
ATOM 2059 N N . PHE A 1 258 ? -1.472 1.174 5.760 1.00 95.75 258 PHE A N 1
ATOM 2060 C CA . PHE A 1 258 ? -2.536 2.110 5.424 1.00 95.75 258 PHE A CA 1
ATOM 2061 C C . PHE A 1 258 ? -2.049 3.544 5.603 1.00 95.75 258 PHE A C 1
ATOM 2063 O O . PHE A 1 258 ? -1.810 3.985 6.730 1.00 95.75 258 PHE A O 1
ATOM 2070 N N . TYR A 1 259 ?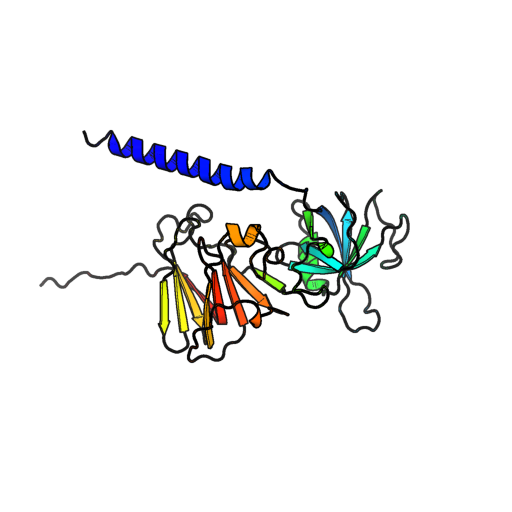 -1.915 4.258 4.488 1.00 92.62 259 TYR A N 1
ATOM 2071 C CA . TYR A 1 259 ? -1.652 5.690 4.485 1.00 92.62 259 TYR A CA 1
ATOM 2072 C C . TYR A 1 259 ? -2.936 6.455 4.800 1.00 92.62 259 TYR A C 1
ATOM 2074 O O . TYR A 1 259 ? -3.903 6.405 4.042 1.00 92.62 259 TYR A O 1
ATOM 2082 N N . LEU A 1 260 ? -2.945 7.159 5.926 1.00 91.88 260 LEU A N 1
ATOM 2083 C CA . LEU A 1 260 ? -4.027 8.055 6.325 1.00 91.88 260 LEU A CA 1
ATOM 2084 C C . LEU A 1 260 ? -3.557 9.496 6.107 1.00 91.88 260 LEU A C 1
ATOM 2086 O O . LEU A 1 260 ? -2.521 9.730 5.497 1.00 91.88 260 LEU A O 1
ATOM 2090 N N . LYS A 1 261 ? -4.327 10.488 6.551 1.00 88.56 261 LYS A N 1
ATOM 2091 C CA . LYS A 1 261 ? -3.995 11.894 6.295 1.00 88.56 261 LYS A CA 1
ATOM 2092 C C . LYS A 1 261 ? -2.651 12.315 6.908 1.00 88.56 261 LYS A C 1
ATOM 2094 O O . LYS A 1 261 ? -1.752 12.731 6.189 1.00 88.56 261 LYS A O 1
ATOM 2099 N N . ASP A 1 262 ? -2.556 12.219 8.232 1.00 88.50 262 ASP A N 1
ATOM 2100 C CA . ASP A 1 262 ? -1.430 12.745 9.020 1.00 88.50 262 ASP A CA 1
ATOM 2101 C C . ASP A 1 262 ? -0.609 11.622 9.679 1.00 88.50 262 ASP A C 1
ATOM 2103 O O . ASP A 1 262 ? 0.314 11.873 10.454 1.00 88.50 262 ASP A O 1
ATOM 2107 N N . GLU A 1 263 ? -0.961 10.370 9.398 1.00 91.50 263 GLU A N 1
ATOM 2108 C CA . GLU A 1 263 ? -0.350 9.200 10.007 1.00 91.50 263 GLU A CA 1
ATOM 2109 C C . GLU A 1 263 ? -0.422 7.992 9.077 1.00 91.50 263 GLU A C 1
ATOM 2111 O O . GLU A 1 263 ? -1.126 7.971 8.066 1.00 91.50 263 GLU A O 1
ATOM 2116 N N . THR A 1 264 ? 0.309 6.950 9.442 1.00 92.94 264 THR A N 1
ATOM 2117 C CA . THR A 1 264 ? 0.313 5.686 8.714 1.00 92.94 264 THR A CA 1
ATOM 2118 C C . THR A 1 264 ? 0.205 4.535 9.695 1.00 92.94 264 THR A C 1
ATOM 2120 O O . THR A 1 264 ? 1.024 4.417 10.615 1.00 92.94 264 THR A O 1
ATOM 2123 N N . LEU A 1 265 ? -0.790 3.678 9.481 1.00 96.31 265 LEU A N 1
ATOM 2124 C CA . LEU A 1 265 ? -1.019 2.477 10.273 1.00 96.31 265 LEU A CA 1
ATOM 2125 C C . LEU A 1 265 ? -0.320 1.287 9.608 1.00 96.31 265 LEU A C 1
ATOM 2127 O O . LEU A 1 265 ? -0.622 0.930 8.470 1.00 96.31 265 LEU A O 1
ATOM 2131 N N . GLU A 1 266 ? 0.589 0.646 10.336 1.00 96.69 266 GLU A N 1
ATOM 2132 C CA . GLU A 1 266 ? 1.241 -0.591 9.911 1.00 96.69 266 GLU A CA 1
ATOM 2133 C C . GLU A 1 266 ? 0.826 -1.753 10.809 1.00 96.69 266 GLU A C 1
ATOM 2135 O O . GLU A 1 266 ? 0.834 -1.629 12.034 1.00 96.69 266 GLU A O 1
ATOM 2140 N N . ILE A 1 267 ? 0.508 -2.900 10.210 1.00 97.94 267 ILE A N 1
ATOM 2141 C CA . ILE A 1 267 ? 0.009 -4.079 10.921 1.00 97.94 267 ILE A CA 1
ATOM 2142 C C . ILE A 1 267 ? 0.719 -5.336 10.411 1.00 97.94 267 ILE A C 1
ATOM 2144 O O . ILE A 1 267 ? 0.978 -5.472 9.214 1.00 97.94 267 ILE A O 1
ATOM 2148 N N . LYS A 1 268 ? 1.007 -6.277 11.315 1.00 97.94 268 LYS A N 1
ATOM 2149 C CA . LYS A 1 268 ? 1.294 -7.676 10.983 1.00 97.94 268 LYS A CA 1
ATOM 2150 C C . LYS A 1 268 ? 0.133 -8.545 11.464 1.00 97.94 268 LYS A C 1
ATOM 2152 O O . LYS A 1 268 ? -0.080 -8.668 12.669 1.00 97.94 268 LYS A O 1
ATOM 2157 N N . ALA A 1 269 ? -0.625 -9.117 10.535 1.00 98.19 269 ALA A N 1
ATOM 2158 C CA . ALA A 1 269 ? -1.821 -9.908 10.835 1.00 98.19 269 ALA A CA 1
ATOM 2159 C C . ALA A 1 269 ? -1.975 -11.089 9.869 1.00 98.19 269 ALA A C 1
ATOM 2161 O O . ALA A 1 269 ? -1.177 -11.262 8.949 1.00 98.19 269 ALA A O 1
ATOM 2162 N N . GLN A 1 270 ? -2.953 -11.961 10.113 1.00 98.06 270 GLN A N 1
ATOM 2163 C CA . GLN A 1 270 ? -3.228 -13.097 9.230 1.00 98.06 270 GLN A CA 1
ATOM 2164 C C . GLN A 1 270 ? -4.073 -12.662 8.033 1.00 98.06 270 GLN A C 1
ATOM 2166 O O . GLN A 1 270 ? -3.840 -13.111 6.909 1.00 98.06 270 GLN A O 1
ATOM 2171 N N . ASP A 1 271 ? -5.059 -11.806 8.295 1.00 97.69 271 ASP A N 1
ATOM 2172 C CA . ASP A 1 271 ? -5.987 -11.299 7.295 1.00 97.69 271 ASP A CA 1
ATOM 2173 C C . ASP A 1 271 ? -6.657 -9.999 7.755 1.00 97.69 271 ASP A C 1
ATOM 2175 O O . ASP A 1 271 ? -6.485 -9.578 8.905 1.00 97.69 271 ASP A O 1
ATOM 2179 N N . TRP A 1 272 ? -7.443 -9.391 6.869 1.00 97.56 272 TRP A N 1
ATOM 2180 C CA . TRP A 1 272 ? -8.225 -8.194 7.152 1.00 97.56 272 TRP A CA 1
ATOM 2181 C C . TRP A 1 272 ? -9.665 -8.307 6.634 1.00 97.56 272 TRP A C 1
ATOM 2183 O O . TRP A 1 272 ? -9.962 -9.046 5.699 1.00 97.56 272 TRP A O 1
ATOM 2193 N N . VAL A 1 273 ? -10.579 -7.554 7.248 1.00 95.75 273 VAL A N 1
ATOM 2194 C CA . VAL A 1 273 ? -11.992 -7.495 6.859 1.00 95.75 273 VAL A CA 1
ATOM 2195 C C . VAL A 1 273 ? -12.513 -6.069 6.994 1.00 95.75 273 VAL A C 1
ATOM 2197 O O . VAL A 1 273 ? -12.471 -5.487 8.081 1.00 95.75 273 VAL A O 1
ATOM 2200 N N . LEU A 1 274 ? -13.084 -5.522 5.917 1.00 94.25 274 LEU A N 1
ATOM 2201 C CA . LEU A 1 274 ? -13.881 -4.299 5.995 1.00 94.25 274 LEU A CA 1
ATOM 2202 C C . LEU A 1 274 ? -15.257 -4.614 6.590 1.00 94.25 274 LEU A C 1
ATOM 2204 O O . LEU A 1 274 ? -16.064 -5.337 6.007 1.00 94.25 274 LEU A O 1
ATOM 2208 N N . LYS A 1 275 ? -15.543 -4.031 7.748 1.00 88.56 275 LYS A N 1
ATOM 2209 C CA . LYS A 1 275 ? -16.852 -4.047 8.391 1.00 88.56 275 LYS A CA 1
ATOM 2210 C C . LYS A 1 275 ? -17.519 -2.689 8.122 1.00 88.56 275 LYS A C 1
ATOM 2212 O O . LYS A 1 275 ? -16.999 -1.655 8.560 1.00 88.56 275 LYS A O 1
ATOM 2217 N N . PRO A 1 276 ? -18.667 -2.643 7.424 1.00 71.00 276 PRO A N 1
ATOM 2218 C CA . PRO A 1 276 ? -19.453 -1.418 7.370 1.00 71.00 276 PRO A CA 1
ATOM 2219 C C . PRO A 1 276 ? -19.845 -1.014 8.795 1.00 71.00 276 PRO A C 1
ATOM 2221 O O . PRO A 1 276 ? -20.051 -1.888 9.644 1.00 71.00 276 PRO A O 1
ATOM 2224 N N . ALA A 1 277 ? -19.974 0.290 9.075 1.00 62.19 277 ALA A N 1
ATOM 2225 C CA . ALA A 1 277 ? -20.588 0.697 10.332 1.00 62.19 277 ALA A CA 1
ATOM 2226 C C . ALA A 1 277 ? -21.963 0.041 10.431 1.00 62.19 277 ALA A C 1
ATOM 2228 O O . ALA A 1 277 ? -22.871 0.315 9.644 1.00 62.19 277 ALA A O 1
ATOM 2229 N N . LEU A 1 278 ? -22.118 -0.818 11.436 1.00 48.69 278 LEU A N 1
ATOM 2230 C CA . LEU A 1 278 ? -23.433 -1.135 11.943 1.00 48.69 278 LEU A CA 1
ATOM 2231 C C . LEU A 1 278 ? -24.011 0.202 12.399 1.00 48.69 278 LEU A C 1
ATOM 2233 O O . LEU A 1 278 ? -23.537 0.775 13.382 1.00 48.69 278 LEU A O 1
ATOM 2237 N N . LEU A 1 279 ? -25.011 0.713 11.675 1.00 40.41 279 LEU A N 1
ATOM 2238 C CA . LEU A 1 279 ? -25.942 1.684 12.236 1.00 40.41 279 LEU A CA 1
ATOM 2239 C C . LEU A 1 279 ? -26.338 1.116 13.594 1.00 40.41 279 LEU A C 1
ATOM 2241 O O . LEU A 1 279 ? -26.960 0.055 13.664 1.00 40.41 279 LEU A O 1
ATOM 2245 N N . HIS A 1 280 ? -25.894 1.769 14.664 1.00 37.66 280 HIS A N 1
ATOM 2246 C CA . HIS A 1 280 ? -26.312 1.453 16.015 1.00 37.66 280 HIS A CA 1
ATOM 2247 C C . HIS A 1 280 ? -27.844 1.554 16.024 1.00 37.66 280 HIS A C 1
ATOM 2249 O O . HIS A 1 280 ? -28.411 2.638 16.135 1.00 37.66 280 HIS A O 1
ATOM 2255 N N . LYS A 1 281 ? -28.538 0.424 15.852 1.00 35.53 281 LYS A N 1
ATOM 2256 C CA . LYS A 1 281 ? -29.928 0.288 16.273 1.00 35.53 281 LYS A CA 1
ATOM 2257 C C . LYS A 1 281 ? -29.890 0.244 17.793 1.00 35.53 281 LYS A C 1
ATOM 2259 O O . LYS A 1 281 ? -29.912 -0.825 18.392 1.00 35.53 281 LYS A O 1
ATOM 2264 N N . SER A 1 282 ? -29.793 1.406 18.422 1.00 34.75 282 SER A N 1
ATOM 2265 C CA . SER A 1 282 ? -30.017 1.543 19.854 1.00 34.75 282 SER A CA 1
ATOM 2266 C C . SER A 1 282 ? -31.343 2.260 20.099 1.00 34.75 282 SER A C 1
ATOM 2268 O O . SER A 1 282 ? -31.434 3.472 19.947 1.00 34.75 282 SER A O 1
ATOM 2270 N N . ARG A 1 283 ? -32.295 1.462 20.608 1.00 35.44 283 ARG A N 1
ATOM 2271 C CA . ARG A 1 283 ? -33.368 1.803 21.564 1.00 35.44 283 ARG A CA 1
ATOM 2272 C C . ARG A 1 283 ? -34.671 2.430 21.035 1.00 35.44 283 ARG A C 1
ATOM 2274 O O . ARG A 1 283 ? -34.781 3.639 20.914 1.00 35.44 283 ARG A O 1
ATOM 2281 N N . GLU A 1 284 ? -35.712 1.603 20.994 1.00 31.84 284 GLU A N 1
ATOM 2282 C CA . GLU A 1 284 ? -36.969 1.873 21.719 1.00 31.84 284 GLU A CA 1
ATOM 2283 C C . GLU A 1 284 ? -36.989 0.832 22.858 1.00 31.84 284 GLU A C 1
ATOM 2285 O O . GLU A 1 284 ? -36.923 -0.364 22.596 1.00 31.84 284 GLU A O 1
ATOM 2290 N N . VAL A 1 285 ? -36.630 1.162 24.103 1.00 36.78 285 VAL A N 1
ATOM 2291 C CA . VAL A 1 285 ? -37.413 1.848 25.150 1.00 36.78 285 VAL A CA 1
ATOM 2292 C C . VAL A 1 285 ? -38.783 1.200 25.364 1.00 36.78 285 VAL A C 1
ATOM 2294 O O . VAL A 1 285 ? -39.715 1.411 24.600 1.00 36.78 285 VAL A O 1
ATOM 2297 N N . PHE A 1 286 ? -38.869 0.435 26.455 1.00 38.25 286 PHE A N 1
ATOM 2298 C CA . PHE A 1 286 ? -40.106 0.042 27.125 1.00 38.25 286 PHE A CA 1
ATOM 2299 C C . PHE A 1 286 ? -41.009 1.259 27.365 1.00 38.25 286 PHE A C 1
ATOM 2301 O O . PHE A 1 286 ? -40.566 2.211 28.008 1.00 38.25 286 PHE A O 1
ATOM 2308 N N . ILE A 1 287 ? -42.279 1.176 26.960 1.00 37.19 287 ILE A N 1
ATOM 2309 C CA . ILE A 1 287 ? -43.391 1.892 27.597 1.00 37.19 287 ILE A CA 1
ATOM 2310 C C . ILE A 1 287 ? -44.582 0.923 27.705 1.00 37.19 287 ILE A C 1
ATOM 2312 O O . ILE A 1 287 ? -45.060 0.434 26.686 1.00 37.19 287 ILE A O 1
ATOM 2316 N N . SER A 1 288 ? -44.981 0.705 28.969 1.00 43.50 288 SER A N 1
ATOM 2317 C CA . SER A 1 288 ? -46.192 0.075 29.542 1.00 43.50 288 SER A CA 1
ATOM 2318 C C . SER A 1 288 ? -46.581 -1.334 29.101 1.00 43.50 288 SER A C 1
ATOM 2320 O O . SER A 1 288 ? -47.167 -1.466 28.005 1.00 43.50 288 SER A O 1
#

pLDDT: mean 74.29, std 20.9, range [25.66, 98.19]

Sequence (288 aa):
MLRGAQKSAMMEKSRNCLFSWLAVEISKGSRMHEPKGRLTDIFSLPNDGSGQPQSVLMLDQLTHVPVIGDVLQVADRNLSIAQVDRQWMRSCLTGWPLIGLGSIAVLVNEPTEGLKPLARNPNRLWVTWKPKADLPWHFETDDLPKFIRLNEDWNAHPNDVGLRLEERGDELIARMKPNPYAYRQYENIPEIAVSFVNCSKYRVTSVNDEGWYSGQCRFSGLAPEWGEFYEISGNVQDNMNATPWIKMEGVGAKHFHFYLKDETLEIKAQDWVLKPALLHKSREVFIS

Radius of gyration: 22.98 Å; chains: 1; bounding box: 66×58×66 Å